Protein 5EC6 (pdb70)

Sequence (302 aa):
PIPVLRAVDTTSPNIVADTSTDREQRTFATQGGSVKPFTITKPSPYIPGLMLTNQEILYQAPDGKYYDDFGTYNTLIMPSSSTSARVLPNSHPMQPLDSGGKMIACCTNQTSTGMNALRLKSMQFGAWMSPSKTVSLFAGGTPAPTDTLQGVDTAGRPTGKKATYEVIIGLRVKNDRAVTSSYETRGQVVTTGSFLTVNFNTGKLGGTIVGNSEFGDSIEEMRDVNVNGNQFSGTASSGGHTGQQVSSGGLFAKEERFYSGTLEHPSGGEIGGTVNFGSNSPLNASFGGTRRREYNAADTSSTDTSHLVSP

Foldseek 3Di:
DFDAFEFDDCVPPQKAFDPDPQFDKDKFKPQDKAKGKIWGWDDDPPDPPDIDIDIAIWIQGRVRTTGHDDDRQEFDQFDLPALKAWGDFKGAFHHYPQLKTWHKYPQDDPSSPFAFRVDDFKIWIWIAGNVGFIMTMIMGAAEALCFADCCVPPVHFAFKFKWWKKKWFDDPNIIGIATWMASVHTPDTWMKMAGRVQQWIWTWRHHDPRLAFIKGDDTKGHDRFWIWDWIDGPHFIWIKTWGFTAYFDADPVRHGDGTGRQKIKTWTGRDRRDRNIIIMMGGTPDIDRPHPDPDRDHDDDD

Secondary structure (DSSP, 8-state):
-PPPBPPB-TTSTTEEE---GGG--EEEESSS-EEEEEEEEEE-SSSTT-EEEEEEEEEEPTTS-EE---SSSBPPPPP-SSS-EE--SEEEPEEBTTS-EEEE-----TT---GGG--SSEEEEEEE-TTS-EEEEEEE-BPPGGGSTTHHHHSS--SEEEEEEEEEEEETTEEEE---EE---EEE-EEEEEETTTTEEEEEE--BTTTBS-EEEEEEEEETTEEEEEEEETTEEEEEEEEEE---EE-TTS-EEE-S--EEEEEEESSTT-TT-EEEEEEEEEEETT----S-PPP---

Organism: NCBI:txid888741

Solvent-accessible surface area: 13770 Å² total; per-residue (Å²): 178,72,58,82,32,182,30,25,90,32,122,33,123,64,27,81,64,25,126,50,115,88,44,102,39,56,35,18,34,19,114,36,20,30,8,77,17,6,44,6,34,105,94,18,101,182,97,128,80,81,94,70,78,89,106,42,47,0,0,36,3,55,64,36,104,32,0,50,54,35,118,123,1,34,6,73,68,5,74,69,102,88,79,17,32,76,2,43,44,22,0,44,9,6,38,5,71,43,41,1,38,0,0,1,2,6,27,145,35,118,70,5,25,6,69,0,2,81,7,163,32,15,21,3,0,0,15,7,11,73,85,105,59,31,2,5,0,0,1,3,20,32,0,40,73,106,15,2,3,2,31,102,113,50,63,146,38,17,0,3,0,1,1,2,1,0,0,3,5,14,78,136,62,96,0,2,0,1,18,5,44,15,145,87,113,38,76,47,11,1,44,0,0,0,0,23,66,60,16,70,6,9,17,47,0,43,16,33,101,61,5,32,82,45,0,73,13,150,71,0,60,17,111,38,16,83,6,60,19,42,0,22,3,52,81,100,85,0,103,3,44,0,0,0,0,12,88,42,93,119,105,230,95,36,81,40,72,61,10,1,1,17,12,0,0,0,7,0,44,34,31,95,94,26,101,46,7,0,0,0,0,0,19,38,86,38,71,64,31,81,30,122,33,110,76,40,67,70,26,129,66,166

Nearest PDB structures (foldseek):
  5ec6-assembly1_A  TM=1.003E+00  e=9.178E-60  Kingella denitrificans ATCC 33394
  5ee4-assembly2_B  TM=9.777E-01  e=9.193E-54  Kingella denitrificans ATCC 33394
  5ee4-assembly1_A  TM=9.766E-01  e=1.862E-53  Kingella denitrificans ATCC 33394
  5ee2-assembly1_A  TM=9.482E-01  e=5.341E-12  Neisseria gonorrhoeae FA 1090
  7jrd-assembly1_A-2  TM=4.655E-01  e=1.158E-07  Neisseria meningitidis MC58

Structure (mmCIF, N/CA/C/O backbone):
data_5EC6
#
_entry.id   5EC6
#
_cell.length_a   102.470
_cell.length_b   102.470
_cell.length_c   77.210
_cell.angle_alpha   90.000
_cell.angle_beta   90.000
_cell.angle_gamma   90.000
#
_symmetry.space_group_name_H-M   'P 43 21 2'
#
loop_
_entity.id
_entity.type
_entity.pdbx_description
1 polymer HpuA
2 non-polymer GLYCEROL
3 water water
#
loop_
_atom_site.group_PDB
_atom_site.id
_atom_site.type_symbol
_atom_site.label_atom_id
_atom_site.label_alt_id
_atom_site.label_comp_id
_atom_site.label_asym_id
_atom_site.label_entity_id
_atom_site.label_seq_id
_atom_site.pdbx_PDB_ins_code
_atom_site.Cartn_x
_atom_site.Cartn_y
_atom_site.Cartn_z
_atom_site.occupancy
_atom_site.B_iso_or_equiv
_atom_site.auth_seq_id
_atom_site.auth_comp_id
_atom_site.auth_asym_id
_atom_site.auth_atom_id
_atom_site.pdbx_PDB_model_num
ATOM 1 N N . PRO A 1 15 ? 18.484 34.367 4.880 1.00 57.96 15 PRO A N 1
ATOM 2 C CA . PRO A 1 15 ? 19.889 34.106 4.538 1.00 53.42 15 PRO A CA 1
ATOM 3 C C . PRO A 1 15 ? 20.826 34.525 5.663 1.00 46.99 15 PRO A C 1
ATOM 4 O O . PRO A 1 15 ? 20.584 35.517 6.352 1.00 44.54 15 PRO A O 1
ATOM 8 N N . ILE A 1 16 ? 21.911 33.789 5.841 1.00 43.83 16 ILE A N 1
ATOM 9 C CA . ILE A 1 16 ? 22.835 34.119 6.929 1.00 39.57 16 ILE A CA 1
ATOM 10 C C . ILE A 1 16 ? 23.614 35.361 6.521 1.00 35.03 16 ILE A C 1
ATOM 11 O O . ILE A 1 16 ? 24.135 35.417 5.437 1.00 40.03 16 ILE A O 1
ATOM 16 N N . PRO A 1 17 ? 23.684 36.367 7.387 1.00 31.86 17 PRO A N 1
ATOM 17 C CA . PRO A 1 17 ? 24.420 37.567 7.055 1.00 29.56 17 PRO A CA 1
ATOM 18 C C . PRO A 1 17 ? 25.932 37.376 7.013 1.00 31.33 17 PRO A C 1
ATOM 19 O O . PRO A 1 17 ? 26.458 36.453 7.640 1.00 29.27 17 PRO A O 1
ATOM 23 N N . VAL A 1 18 ? 26.613 38.262 6.288 1.00 29.32 18 VAL A N 1
ATOM 24 C CA . VAL A 1 18 ? 28.044 38.203 6.143 1.00 26.49 18 VAL A CA 1
ATOM 25 C C . VAL A 1 18 ? 28.621 38.872 7.367 1.00 27.33 18 VAL A C 1
ATOM 26 O O . VAL A 1 18 ? 28.216 39.977 7.729 1.00 26.84 18 VAL A O 1
ATOM 30 N N . LEU A 1 19 ? 29.588 38.211 8.031 1.00 23.77 19 LEU A N 1
ATOM 31 C CA . LEU A 1 19 ? 30.161 38.784 9.218 1.00 23.60 19 LEU A CA 1
ATOM 32 C C . LEU A 1 19 ? 31.355 39.687 8.888 1.00 22.93 19 LEU A C 1
ATOM 33 O O . LEU A 1 19 ? 32.327 39.258 8.262 1.00 23.17 19 LEU A O 1
ATOM 38 N N . ARG A 1 20 ? 31.278 40.939 9.316 1.00 23.73 20 ARG A N 1
ATOM 39 C CA . ARG A 1 20 ? 32.374 41.862 9.165 1.00 24.79 20 ARG A CA 1
ATOM 40 C C . ARG A 1 20 ? 33.384 41.823 10.305 1.00 23.20 20 ARG A C 1
ATOM 41 O O . ARG A 1 20 ? 33.013 41.755 11.489 1.00 24.89 20 ARG A O 1
ATOM 49 N N . ALA A 1 21 ? 34.636 41.980 9.932 1.00 23.93 21 ALA A N 1
ATOM 50 C CA . ALA A 1 21 ? 35.723 42.008 10.903 1.00 22.39 21 ALA A CA 1
ATOM 51 C C . ALA A 1 21 ? 35.598 43.163 11.862 1.00 27.33 21 ALA A C 1
ATOM 52 O O . ALA A 1 21 ? 35.124 44.265 11.502 1.00 25.22 21 ALA A O 1
ATOM 54 N N . VAL A 1 22 ? 36.066 42.934 13.081 1.00 22.72 22 VAL A N 1
ATOM 55 C CA . VAL A 1 22 ? 36.153 44.012 14.068 1.00 23.86 22 VAL A CA 1
ATOM 56 C C . VAL A 1 22 ? 37.373 44.882 13.850 1.00 23.04 22 VAL A C 1
ATOM 57 O O . VAL A 1 22 ? 38.495 44.399 13.739 1.00 26.37 22 VAL A O 1
ATOM 61 N N . ASP A 1 23 ? 37.198 46.214 13.788 1.00 25.64 23 ASP A N 1
ATOM 62 C CA . ASP A 1 23 ? 38.373 47.050 13.601 1.00 26.04 23 ASP A CA 1
ATOM 63 C C . ASP A 1 23 ? 38.972 47.384 14.938 1.00 26.78 23 ASP A C 1
ATOM 64 O O . ASP A 1 23 ? 38.620 48.367 15.602 1.00 27.72 23 ASP A O 1
ATOM 69 N N . THR A 1 24 ? 39.943 46.572 15.338 1.00 25.16 24 THR A N 1
ATOM 70 C CA . THR A 1 24 ? 40.578 46.732 16.620 1.00 25.83 24 THR A CA 1
ATOM 71 C C . THR A 1 24 ? 41.467 47.983 16.702 1.00 26.12 24 THR A C 1
ATOM 72 O O . THR A 1 24 ? 41.895 48.340 17.776 1.00 26.07 24 THR A O 1
ATOM 76 N N . THR A 1 25 ? 41.720 48.664 15.584 1.00 27.18 25 THR A N 1
ATOM 77 C CA . THR A 1 25 ? 42.514 49.918 15.668 1.00 30.18 25 THR A CA 1
ATOM 78 C C . THR A 1 25 ? 41.718 51.075 16.289 1.00 31.14 25 THR A C 1
ATOM 79 O O . THR A 1 25 ? 42.303 52.108 16.659 1.00 33.34 25 THR A O 1
ATOM 83 N N . SER A 1 26 ? 40.396 50.891 16.445 1.00 29.13 26 SER A N 1
ATOM 84 C CA . SER A 1 26 ? 39.566 51.887 17.146 1.00 28.83 26 SER A CA 1
ATOM 85 C C . SER A 1 26 ? 40.103 52.118 18.544 1.00 27.72 26 SER A C 1
ATOM 86 O O . SER A 1 26 ? 40.431 51.175 19.264 1.00 25.74 26 SER A O 1
ATOM 89 N N . PRO A 1 27 ? 40.167 53.393 18.990 1.00 25.98 27 PRO A N 1
ATOM 90 C CA . PRO A 1 27 ? 40.550 53.667 20.361 1.00 26.67 27 PRO A CA 1
ATOM 91 C C . PRO A 1 27 ? 39.576 53.092 21.403 1.00 23.92 27 PRO A C 1
ATOM 92 O O . PRO A 1 27 ? 39.911 52.999 22.560 1.00 28.16 27 PRO A O 1
ATOM 96 N N . ASN A 1 28 ? 38.401 52.669 20.947 1.00 24.88 28 ASN A N 1
ATOM 97 C CA . ASN A 1 28 ? 37.431 52.071 21.845 1.00 24.96 28 ASN A CA 1
ATOM 98 C C . ASN A 1 28 ? 37.646 50.570 22.023 1.00 23.04 28 ASN A C 1
ATOM 99 O O . ASN A 1 28 ? 36.970 49.956 22.832 1.00 22.53 28 ASN A O 1
ATOM 104 N N . ILE A 1 29 ? 38.582 49.994 21.268 1.00 23.21 29 ILE A N 1
ATOM 105 C CA . ILE A 1 29 ? 38.851 48.551 21.364 1.00 23.43 29 ILE A CA 1
ATOM 106 C C . ILE A 1 29 ? 40.321 48.416 21.693 1.00 24.54 29 ILE A C 1
ATOM 107 O O . ILE A 1 29 ? 41.147 48.762 20.854 1.00 29.08 29 ILE A O 1
ATOM 112 N N . VAL A 1 30 ? 40.631 47.992 22.912 1.00 22.08 30 VAL A N 1
ATOM 113 C CA . VAL A 1 30 ? 41.971 47.987 23.448 1.00 23.85 30 VAL A CA 1
ATOM 114 C C . VAL A 1 30 ? 42.406 46.580 23.882 1.00 25.30 30 VAL A C 1
ATOM 115 O O . VAL A 1 30 ? 41.759 45.915 24.684 1.00 21.35 30 VAL A O 1
ATOM 119 N N . ALA A 1 31 ? 43.555 46.145 23.365 1.00 25.71 31 ALA A N 1
ATOM 120 C CA . ALA A 1 31 ? 44.044 44.833 23.690 1.00 25.99 31 ALA A CA 1
ATOM 121 C C . ALA A 1 31 ? 44.357 44.771 25.164 1.00 25.44 31 ALA A C 1
ATOM 122 O O . ALA A 1 31 ? 44.907 45.720 25.767 1.00 26.42 31 ALA A O 1
ATOM 124 N N . ASP A 1 32 ? 43.964 43.661 25.782 1.00 23.90 32 ASP A N 1
ATOM 125 C CA . ASP A 1 32 ? 44.120 43.469 27.206 1.00 26.72 32 ASP A CA 1
ATOM 126 C C . ASP A 1 32 ? 45.399 42.655 27.440 1.00 29.98 32 ASP A C 1
ATOM 127 O O . ASP A 1 32 ? 45.470 41.471 27.070 1.00 27.55 32 ASP A O 1
ATOM 132 N N . THR A 1 33 ? 46.393 43.285 28.057 1.00 30.35 33 THR A N 1
ATOM 133 C CA . THR A 1 33 ? 47.690 42.633 28.287 1.00 36.58 33 THR A CA 1
ATOM 134 C C . THR A 1 33 ? 47.855 42.100 29.718 1.00 36.06 33 THR A C 1
ATOM 135 O O . THR A 1 33 ? 48.930 41.624 30.086 1.00 38.37 33 THR A O 1
ATOM 139 N N . SER A 1 34 ? 46.806 42.174 30.517 1.00 32.74 34 SER A N 1
ATOM 140 C CA . SER A 1 34 ? 46.878 41.726 31.903 1.00 33.32 34 SER A CA 1
ATOM 141 C C . SER A 1 34 ? 47.132 40.208 31.994 1.00 35.25 34 SER A C 1
ATOM 142 O O . SER A 1 34 ? 46.635 39.404 31.162 1.00 31.92 34 SER A O 1
ATOM 145 N N . THR A 1 35 ? 47.889 39.794 33.012 1.00 34.81 35 THR A N 1
ATOM 146 C CA . THR A 1 35 ? 48.210 38.370 33.172 1.00 33.03 35 THR A CA 1
ATOM 147 C C . THR A 1 35 ? 46.942 37.568 33.428 1.00 33.28 35 THR A C 1
ATOM 148 O O . THR A 1 35 ? 46.796 36.423 32.979 1.00 31.19 35 THR A O 1
ATOM 152 N N . ASP A 1 36 ? 46.007 38.183 34.146 1.00 31.76 36 ASP A N 1
ATOM 153 C CA . ASP A 1 36 ? 44.769 37.562 34.516 1.00 33.48 36 ASP A CA 1
ATOM 154 C C . ASP A 1 36 ? 43.934 37.103 33.300 1.00 28.58 36 ASP A C 1
ATOM 155 O O . ASP A 1 36 ? 43.076 36.211 33.431 1.00 30.93 36 ASP A O 1
ATOM 160 N N . ARG A 1 37 ? 44.114 37.766 32.164 1.00 26.71 37 ARG A N 1
ATOM 161 C CA . ARG A 1 37 ? 43.244 37.516 31.007 1.00 23.52 37 ARG A CA 1
ATOM 162 C C . ARG A 1 37 ? 43.973 36.785 29.903 1.00 24.10 37 ARG A C 1
ATOM 163 O O . ARG A 1 37 ? 43.383 36.577 28.853 1.00 22.53 37 ARG A O 1
ATOM 171 N N . GLU A 1 38 ? 45.229 36.373 30.129 1.00 23.92 38 GLU A N 1
ATOM 172 C CA . GLU A 1 38 ? 45.997 35.673 29.111 1.00 25.56 38 GLU A CA 1
ATOM 173 C C . GLU A 1 38 ? 45.297 34.398 28.638 1.00 21.55 38 GLU A C 1
ATOM 174 O O . GLU A 1 38 ? 44.736 33.640 29.430 1.00 22.96 38 GLU A O 1
ATOM 180 N N . GLN A 1 39 ? 45.285 34.229 27.328 1.00 21.10 39 GLN A N 1
ATOM 181 C CA . GLN A 1 39 ? 44.574 33.102 26.707 1.00 19.54 39 GLN A CA 1
ATOM 182 C C . GLN A 1 39 ? 45.636 32.167 26.098 1.00 20.01 39 GLN A C 1
ATOM 183 O O . GLN A 1 39 ? 46.725 32.594 25.763 1.00 22.17 39 GLN A O 1
ATOM 189 N N . ARG A 1 40 ? 45.233 30.931 25.874 1.00 16.76 40 ARG A N 1
ATOM 190 C CA . ARG A 1 40 ? 46.045 29.971 25.122 1.00 18.60 40 ARG A CA 1
ATOM 191 C C . ARG A 1 40 ? 45.156 29.332 24.054 1.00 17.74 40 ARG A C 1
ATOM 192 O O . ARG A 1 40 ? 44.006 28.951 24.350 1.00 17.14 40 ARG A O 1
ATOM 200 N N . THR A 1 41 ? 45.684 29.173 22.831 1.00 16.17 41 THR A N 1
ATOM 201 C CA . THR A 1 41 ? 44.946 28.501 21.758 1.00 15.97 41 THR A CA 1
ATOM 202 C C . THR A 1 41 ? 45.742 27.343 21.146 1.00 16.38 41 THR A C 1
ATOM 203 O O . THR A 1 41 ? 46.942 27.494 20.854 1.00 17.50 41 THR A O 1
ATOM 207 N N . PHE A 1 42 ? 45.032 26.226 20.942 1.00 16.10 42 PHE A N 1
ATOM 208 C CA . PHE A 1 42 ? 45.490 25.177 20.051 1.00 16.10 42 PHE A CA 1
ATOM 209 C C . PHE A 1 42 ? 44.808 25.325 18.718 1.00 15.55 42 PHE A C 1
ATOM 210 O O . PHE A 1 42 ? 43.562 25.335 18.654 1.00 16.90 42 PHE A O 1
ATOM 218 N N . ALA A 1 43 ? 45.586 25.486 17.658 1.00 15.80 43 ALA A N 1
ATOM 219 C CA . ALA A 1 43 ? 45.030 25.646 16.323 1.00 16.48 43 ALA A CA 1
ATOM 220 C C . ALA A 1 43 ? 45.794 24.812 15.302 1.00 17.70 43 ALA A C 1
ATOM 221 O O . ALA A 1 43 ? 47.005 24.627 15.425 1.00 19.81 43 ALA A O 1
ATOM 223 N N . THR A 1 44 ? 45.059 24.293 14.321 1.00 18.14 44 THR A N 1
ATOM 224 C CA . THR A 1 44 ? 45.714 23.412 13.324 1.00 18.00 44 THR A CA 1
ATOM 225 C C . THR A 1 44 ? 46.538 24.222 12.326 1.00 19.24 44 THR A C 1
ATOM 226 O O . THR A 1 44 ? 47.621 23.771 11.898 1.00 21.47 44 THR A O 1
ATOM 230 N N . GLN A 1 45 ? 46.094 25.417 11.962 1.00 18.84 45 GLN A N 1
ATOM 231 C CA . GLN A 1 45 ? 46.838 26.236 11.004 1.00 21.30 45 GLN A CA 1
ATOM 232 C C . GLN A 1 45 ? 46.622 27.729 11.259 1.00 20.28 45 GLN A C 1
ATOM 233 O O . GLN A 1 45 ? 46.145 28.476 10.420 1.00 20.37 45 GLN A O 1
ATOM 239 N N . GLY A 1 46 ? 46.942 28.116 12.479 1.00 18.79 46 GLY A N 1
ATOM 240 C CA . GLY A 1 46 ? 46.962 29.541 12.844 1.00 20.11 46 GLY A CA 1
ATOM 241 C C . GLY A 1 46 ? 45.656 29.985 13.432 1.00 19.74 46 GLY A C 1
ATOM 242 O O . GLY A 1 46 ? 44.670 29.240 13.418 1.00 18.06 46 GLY A O 1
ATOM 243 N N . GLY A 1 47 ? 45.674 31.222 13.921 1.00 18.94 47 GLY A N 1
ATOM 244 C CA . GLY A 1 47 ? 44.443 31.810 14.536 1.00 18.79 47 GLY A CA 1
ATOM 245 C C . GLY A 1 47 ? 44.527 31.637 16.036 1.00 18.53 47 GLY A C 1
ATOM 246 O O . GLY A 1 47 ? 45.157 30.702 16.575 1.00 19.10 47 GLY A O 1
ATOM 247 N N . SER A 1 48 ? 43.940 32.577 16.772 1.00 17.39 48 SER A N 1
ATOM 248 C CA . SER A 1 48 ? 43.929 32.494 18.219 1.00 17.58 48 SER A CA 1
ATOM 249 C C . SER A 1 48 ? 42.825 33.360 18.829 1.00 19.21 48 SER A C 1
ATOM 250 O O . SER A 1 48 ? 42.301 34.286 18.166 1.00 19.84 48 SER A O 1
ATOM 253 N N . VAL A 1 49 ? 42.460 33.047 20.063 1.00 17.59 49 VAL A N 1
ATOM 254 C CA . VAL A 1 49 ? 41.509 33.898 20.840 1.00 18.26 49 VAL A CA 1
ATOM 255 C C . VAL A 1 49 ? 42.314 34.923 21.635 1.00 18.34 49 VAL A C 1
ATOM 256 O O . VAL A 1 49 ? 43.376 34.611 22.224 1.00 18.58 49 VAL A O 1
ATOM 260 N N . LYS A 1 50 ? 41.843 36.193 21.636 1.00 16.66 50 LYS A N 1
ATOM 261 C CA . LYS A 1 50 ? 42.603 37.258 22.212 1.00 19.33 50 LYS A CA 1
ATOM 262 C C . LYS A 1 50 ? 41.653 38.160 23.032 1.00 18.54 50 LYS A C 1
ATOM 263 O O . LYS A 1 50 ? 40.506 38.369 22.629 1.00 18.84 50 LYS A O 1
ATOM 269 N N . PRO A 1 51 ? 42.110 38.603 24.203 1.00 19.08 51 PRO A N 1
ATOM 270 C CA . PRO A 1 51 ? 41.231 39.427 25.096 1.00 18.36 51 PRO A CA 1
ATOM 271 C C . PRO A 1 51 ? 41.343 40.928 24.793 1.00 19.54 51 PRO A C 1
ATOM 272 O O . PRO A 1 51 ? 42.435 41.447 24.494 1.00 18.76 51 PRO A O 1
ATOM 276 N N . PHE A 1 52 ? 40.216 41.619 24.944 1.00 19.09 52 PHE A N 1
ATOM 277 C CA . PHE A 1 52 ? 40.119 43.057 24.683 1.00 20.03 52 PHE A CA 1
ATOM 278 C C . PHE A 1 52 ? 39.239 43.706 25.751 1.00 21.71 52 PHE A C 1
ATOM 279 O O . PHE A 1 52 ? 38.413 43.067 26.392 1.00 20.75 52 PHE A O 1
ATOM 287 N N . THR A 1 53 ? 39.445 45.008 25.907 1.00 20.38 53 THR A N 1
ATOM 288 C CA . THR A 1 53 ? 38.510 45.853 26.658 1.00 20.46 53 THR A CA 1
ATOM 289 C C . THR A 1 53 ? 37.846 46.759 25.652 1.00 19.93 53 THR A C 1
ATOM 290 O O . THR A 1 53 ? 38.520 47.461 24.912 1.00 20.91 53 THR A O 1
ATOM 294 N N . ILE A 1 54 ? 36.517 46.673 25.573 1.00 18.51 54 ILE A N 1
ATOM 295 C CA . ILE A 1 54 ? 35.772 47.274 24.506 1.00 18.11 54 ILE A CA 1
ATOM 296 C C . ILE A 1 54 ? 34.742 48.250 25.098 1.00 20.59 54 ILE A C 1
ATOM 297 O O . ILE A 1 54 ? 33.931 47.866 25.960 1.00 20.85 54 ILE A O 1
ATOM 302 N N . THR A 1 55 ? 34.773 49.462 24.566 1.00 19.13 55 THR A N 1
ATOM 303 C CA . THR A 1 55 ? 33.840 50.530 24.986 1.00 20.37 55 THR A CA 1
ATOM 304 C C . THR A 1 55 ? 32.868 50.797 23.864 1.00 20.78 55 THR A C 1
ATOM 305 O O . THR A 1 55 ? 33.253 50.928 22.678 1.00 21.85 55 THR A O 1
ATOM 309 N N . LYS A 1 56 ? 31.573 50.850 24.216 1.00 20.67 56 LYS A N 1
ATOM 310 C CA . LYS A 1 56 ? 30.497 51.012 23.246 1.00 22.73 56 LYS A CA 1
ATOM 311 C C . LYS A 1 56 ? 29.473 51.994 23.817 1.00 22.22 56 LYS A C 1
ATOM 312 O O . LYS A 1 56 ? 29.300 52.042 25.004 1.00 19.73 56 LYS A O 1
ATOM 318 N N . PRO A 1 57 ? 28.781 52.733 22.947 1.00 21.67 57 PRO A N 1
ATOM 319 C CA . PRO A 1 57 ? 27.749 53.644 23.489 1.00 21.58 57 PRO A CA 1
ATOM 320 C C . PRO A 1 57 ? 26.547 52.857 24.010 1.00 19.74 57 PRO A C 1
ATOM 321 O O . PRO A 1 57 ? 26.172 51.836 23.438 1.00 21.07 57 PRO A O 1
ATOM 325 N N . SER A 1 58 ? 25.934 53.353 25.097 1.00 19.37 58 SER A N 1
ATOM 326 C CA . SER A 1 58 ? 24.727 52.747 25.595 1.00 18.27 58 SER A CA 1
ATOM 327 C C . SER A 1 58 ? 23.606 52.883 24.518 1.00 17.00 58 SER A C 1
ATOM 328 O O . SER A 1 58 ? 23.456 53.979 23.958 1.00 18.09 58 SER A O 1
ATOM 331 N N . PRO A 1 59 ? 22.794 51.836 24.299 1.00 18.30 59 PRO A N 1
ATOM 332 C CA . PRO A 1 59 ? 21.583 51.976 23.484 1.00 18.60 59 PRO A CA 1
ATOM 333 C C . PRO A 1 59 ? 20.490 52.784 24.121 1.00 17.67 59 PRO A C 1
ATOM 334 O O . PRO A 1 59 ? 19.503 53.055 23.421 1.00 18.53 59 PRO A O 1
ATOM 338 N N . TYR A 1 60 ? 20.602 53.018 25.436 1.00 17.67 60 TYR A N 1
ATOM 339 C CA . TYR A 1 60 ? 19.459 53.481 26.261 1.00 17.34 60 TYR A CA 1
ATOM 340 C C . TYR A 1 60 ? 19.642 54.804 26.931 1.00 18.77 60 TYR A C 1
ATOM 341 O O . TYR A 1 60 ? 18.668 55.559 27.113 1.00 18.14 60 TYR A O 1
ATOM 350 N N . ILE A 1 61 ? 20.868 55.155 27.304 1.00 17.39 61 ILE A N 1
ATOM 351 C CA . ILE A 1 61 ? 21.160 56.356 28.097 1.00 17.21 61 ILE A CA 1
ATOM 352 C C . ILE A 1 61 ? 22.075 57.286 27.290 1.00 18.06 61 ILE A C 1
ATOM 353 O O . ILE A 1 61 ? 23.211 56.919 26.929 1.00 17.52 61 ILE A O 1
ATOM 358 N N . PRO A 1 62 ? 21.626 58.509 26.988 1.00 17.41 62 PRO A N 1
ATOM 359 C CA . PRO A 1 62 ? 22.438 59.400 26.205 1.00 17.28 62 PRO A CA 1
ATOM 360 C C . PRO A 1 62 ? 23.808 59.652 26.798 1.00 18.21 62 PRO A C 1
ATOM 361 O O . PRO A 1 62 ? 23.948 59.872 27.975 1.00 18.18 62 PRO A O 1
ATOM 365 N N . GLY A 1 63 ? 24.822 59.634 25.938 1.00 18.79 63 GLY A N 1
ATOM 366 C CA . GLY A 1 63 ? 26.157 59.983 26.348 1.00 20.59 63 GLY A CA 1
ATOM 367 C C . GLY A 1 63 ? 26.909 58.915 27.156 1.00 21.08 63 GLY A C 1
ATOM 368 O O . GLY A 1 63 ? 28.102 59.084 27.426 1.00 22.21 63 GLY A O 1
ATOM 369 N N . LEU A 1 64 ? 26.228 57.853 27.565 1.00 19.52 64 LEU A N 1
ATOM 370 C CA . LEU A 1 64 ? 26.818 56.878 28.478 1.00 19.64 64 LEU A CA 1
ATOM 371 C C . LEU A 1 64 ? 27.624 55.885 27.642 1.00 18.67 64 LEU A C 1
ATOM 372 O O . LEU A 1 64 ? 27.130 55.328 26.649 1.00 18.31 64 LEU A O 1
ATOM 377 N N . MET A 1 65 ? 28.860 55.698 28.055 1.00 19.16 65 MET A N 1
ATOM 378 C CA . MET A 1 65 ? 29.750 54.686 27.429 1.00 20.56 65 MET A CA 1
ATOM 379 C C . MET A 1 65 ? 29.884 53.481 28.365 1.00 18.77 65 MET A C 1
ATOM 380 O O . MET A 1 65 ? 30.133 53.625 29.582 1.00 21.85 65 MET A O 1
ATOM 385 N N . LEU A 1 66 ? 29.705 52.297 27.781 1.00 18.59 66 LEU A N 1
ATOM 386 C CA . LEU A 1 66 ? 29.734 51.044 28.487 1.00 19.30 66 LEU A CA 1
ATOM 387 C C . LEU A 1 66 ? 31.045 50.305 28.123 1.00 20.50 66 LEU A C 1
ATOM 388 O O . LEU A 1 66 ? 31.294 50.064 26.952 1.00 21.28 66 LEU A O 1
ATOM 393 N N . THR A 1 67 ? 31.805 49.927 29.124 1.00 20.15 67 THR A N 1
ATOM 394 C CA . THR A 1 67 ? 33.083 49.255 28.925 1.00 21.50 67 THR A CA 1
ATOM 395 C C . THR A 1 67 ? 32.993 47.834 29.478 1.00 22.74 67 THR A C 1
ATOM 396 O O . THR A 1 67 ? 32.548 47.618 30.610 1.00 23.91 67 THR A O 1
ATOM 400 N N . ASN A 1 68 ? 33.396 46.853 28.673 1.00 20.38 68 ASN A N 1
ATOM 401 C CA . ASN A 1 68 ? 33.355 45.458 29.111 1.00 22.97 68 ASN A CA 1
ATOM 402 C C . ASN A 1 68 ? 34.554 44.715 28.525 1.00 20.57 68 ASN A C 1
ATOM 403 O O . ASN A 1 68 ? 35.017 45.072 27.483 1.00 21.89 68 ASN A O 1
ATOM 408 N N . GLN A 1 69 ? 34.944 43.657 29.214 1.00 21.62 69 GLN A N 1
ATOM 409 C CA . GLN A 1 69 ? 35.921 42.673 28.703 1.00 21.25 69 GLN A CA 1
ATOM 410 C C . GLN A 1 69 ? 35.278 41.760 27.702 1.00 21.13 69 GLN A C 1
ATOM 411 O O . GLN A 1 69 ? 34.139 41.278 27.904 1.00 22.35 69 GLN A O 1
ATOM 417 N N . GLU A 1 70 ? 35.991 41.499 26.583 1.00 18.90 70 GLU A N 1
ATOM 418 C CA . GLU A 1 70 ? 35.488 40.617 25.558 1.00 19.22 70 GLU A CA 1
ATOM 419 C C . GLU A 1 70 ? 36.657 39.753 25.072 1.00 16.88 70 GLU A C 1
ATOM 420 O O . GLU A 1 70 ? 37.816 40.094 25.291 1.00 18.31 70 GLU A O 1
ATOM 426 N N . ILE A 1 71 ? 36.317 38.648 24.423 1.00 16.81 71 ILE A N 1
ATOM 427 C CA . ILE A 1 71 ? 37.282 37.859 23.649 1.00 16.77 71 ILE A CA 1
ATOM 428 C C . ILE A 1 71 ? 36.884 37.898 22.197 1.00 16.16 71 ILE A C 1
ATOM 429 O O . ILE A 1 71 ? 35.719 37.673 21.883 1.00 17.17 71 ILE A O 1
ATOM 434 N N . LEU A 1 72 ? 37.846 38.204 21.321 1.00 16.57 72 LEU A N 1
ATOM 435 C CA . LEU A 1 72 ? 37.666 38.138 19.884 1.00 17.15 72 LEU A CA 1
ATOM 436 C C . LEU A 1 72 ? 38.515 36.988 19.338 1.00 17.68 72 LEU A C 1
ATOM 437 O O . LEU A 1 72 ? 39.528 36.643 19.943 1.00 18.72 72 LEU A O 1
ATOM 442 N N . TYR A 1 73 ? 38.075 36.443 18.215 1.00 17.78 73 TYR A N 1
ATOM 443 C CA . TYR A 1 73 ? 38.818 35.426 17.480 1.00 18.49 73 TYR A CA 1
ATOM 444 C C . TYR A 1 73 ? 39.653 36.156 16.429 1.00 20.21 73 TYR A C 1
ATOM 445 O O . TYR A 1 73 ? 39.102 36.839 15.581 1.00 19.17 73 TYR A O 1
ATOM 454 N N . GLN A 1 74 ? 40.972 36.006 16.472 1.00 17.53 74 GLN A N 1
ATOM 455 C CA . GLN A 1 74 ? 41.848 36.489 15.369 1.00 19.11 74 GLN A CA 1
ATOM 456 C C . GLN A 1 74 ? 42.130 35.319 14.391 1.00 20.54 74 GLN A C 1
ATOM 457 O O . GLN A 1 74 ? 42.744 34.300 14.759 1.00 20.14 74 GLN A O 1
ATOM 463 N N . ALA A 1 75 ? 41.679 35.492 13.162 1.00 19.82 75 ALA A N 1
ATOM 464 C CA . ALA A 1 75 ? 41.831 34.463 12.149 1.00 19.31 75 ALA A CA 1
ATOM 465 C C . ALA A 1 75 ? 43.281 34.422 11.685 1.00 19.74 75 ALA A C 1
ATOM 466 O O . ALA A 1 75 ? 44.041 35.334 11.942 1.00 20.23 75 ALA A O 1
ATOM 468 N N . PRO A 1 76 ? 43.665 33.340 10.977 1.00 20.11 76 PRO A N 1
ATOM 469 C CA . PRO A 1 76 ? 45.019 33.233 10.421 1.00 21.48 76 PRO A CA 1
ATOM 470 C C . PRO A 1 76 ? 45.424 34.369 9.494 1.00 21.90 76 PRO A C 1
ATOM 471 O O . PRO A 1 76 ? 46.629 34.616 9.358 1.00 24.49 76 PRO A O 1
ATOM 475 N N . ASP A 1 77 ? 44.451 35.055 8.897 1.00 20.92 77 ASP A N 1
ATOM 476 C CA . ASP A 1 77 ? 44.727 36.219 8.053 1.00 22.73 77 ASP A CA 1
ATOM 477 C C . ASP A 1 77 ? 44.879 37.509 8.810 1.00 23.70 77 ASP A C 1
ATOM 478 O O . ASP A 1 77 ? 45.021 38.565 8.206 1.00 24.72 77 ASP A O 1
ATOM 483 N N . GLY A 1 78 ? 44.781 37.462 10.137 1.00 21.42 78 GLY A N 1
ATOM 484 C CA . GLY A 1 78 ? 45.003 38.630 10.956 1.00 22.81 78 GLY A CA 1
ATOM 485 C C . GLY A 1 78 ? 43.702 39.387 11.301 1.00 21.99 78 GLY A C 1
ATOM 486 O O . GLY A 1 78 ? 43.740 40.316 12.150 1.00 22.84 78 GLY A O 1
ATOM 487 N N . LYS A 1 79 ? 42.583 39.027 10.677 1.00 21.07 79 LYS A N 1
ATOM 488 C CA . LYS A 1 79 ? 41.298 39.764 10.888 1.00 22.25 79 LYS A CA 1
ATOM 489 C C . LYS A 1 79 ? 40.678 39.228 12.186 1.00 21.31 79 LYS A C 1
ATOM 490 O O . LYS A 1 79 ? 40.780 38.046 12.472 1.00 20.99 79 LYS A O 1
ATOM 496 N N . TYR A 1 80 ? 40.016 40.102 12.926 1.00 20.49 80 TYR A N 1
ATOM 497 C CA . TYR A 1 80 ? 39.336 39.750 14.172 1.00 20.88 80 TYR A CA 1
ATOM 498 C C . TYR A 1 80 ? 37.829 39.658 14.009 1.00 20.54 80 TYR A C 1
ATOM 499 O O . TYR A 1 80 ? 37.204 40.465 13.302 1.00 22.77 80 TYR A O 1
ATOM 508 N N . TYR A 1 81 ? 37.239 38.674 14.668 1.00 19.65 81 TYR A N 1
ATOM 509 C CA . TYR A 1 81 ? 35.805 38.403 14.600 1.00 19.31 81 TYR A CA 1
ATOM 510 C C . TYR A 1 81 ? 35.183 38.185 15.964 1.00 21.07 81 TYR A C 1
ATOM 511 O O . TYR A 1 81 ? 35.804 37.602 16.855 1.00 19.55 81 TYR A O 1
ATOM 520 N N . ASP A 1 82 ? 33.963 38.680 16.152 1.00 20.96 82 ASP A N 1
ATOM 521 C CA A ASP A 1 82 ? 33.149 38.438 17.348 0.39 21.94 82 ASP A CA 1
ATOM 522 C CA B ASP A 1 82 ? 33.308 38.366 17.415 0.61 22.52 82 ASP A CA 1
ATOM 523 C C . ASP A 1 82 ? 32.586 37.039 17.362 1.00 22.77 82 ASP A C 1
ATOM 524 O O . ASP A 1 82 ? 32.322 36.464 16.304 1.00 23.41 82 ASP A O 1
ATOM 533 N N . PHE A 1 83 ? 32.316 36.512 18.548 1.00 21.26 83 PHE A N 1
ATOM 534 C CA . PHE A 1 83 ? 31.451 35.377 18.709 1.00 20.96 83 PHE A CA 1
ATOM 535 C C . PHE A 1 83 ? 30.026 35.916 18.835 1.00 25.61 83 PHE A C 1
ATOM 536 O O . PHE A 1 83 ? 29.729 36.671 19.759 1.00 27.69 83 PHE A O 1
ATOM 544 N N . GLY A 1 84 ? 29.172 35.575 17.905 1.00 26.57 84 GLY A N 1
ATOM 545 C CA . GLY A 1 84 ? 27.814 36.125 17.987 1.00 27.35 84 GLY A CA 1
ATOM 546 C C . GLY A 1 84 ? 26.764 35.121 17.650 1.00 28.22 84 GLY A C 1
ATOM 547 O O . GLY A 1 84 ? 26.953 33.918 17.769 1.00 29.76 84 GLY A O 1
ATOM 548 N N . THR A 1 85 ? 25.635 35.626 17.158 1.00 29.11 85 THR A N 1
ATOM 549 C CA . THR A 1 85 ? 24.465 34.788 17.038 1.00 30.69 85 THR A CA 1
ATOM 550 C C . THR A 1 85 ? 24.461 33.888 15.832 1.00 28.01 85 THR A C 1
ATOM 551 O O . THR A 1 85 ? 23.822 32.856 15.867 1.00 32.37 85 THR A O 1
ATOM 555 N N . TYR A 1 86 ? 25.157 34.248 14.748 1.00 24.97 86 TYR A N 1
ATOM 556 C CA . TYR A 1 86 ? 25.110 33.484 13.501 1.00 27.52 86 TYR A CA 1
ATOM 557 C C . TYR A 1 86 ? 26.334 32.594 13.191 1.00 27.39 86 TYR A C 1
ATOM 558 O O . TYR A 1 86 ? 26.318 31.843 12.208 1.00 30.09 86 TYR A O 1
ATOM 567 N N . ASN A 1 87 ? 27.411 32.718 13.975 1.00 23.50 87 ASN A N 1
ATOM 568 C CA . ASN A 1 87 ? 28.589 31.878 13.752 1.00 21.98 87 ASN A CA 1
ATOM 569 C C . ASN A 1 87 ? 28.724 30.797 14.829 1.00 23.57 87 ASN A C 1
ATOM 570 O O . ASN A 1 87 ? 29.823 30.523 15.299 1.00 25.14 87 ASN A O 1
ATOM 575 N N . THR A 1 88 ? 27.600 30.215 15.199 1.00 23.79 88 THR A N 1
ATOM 576 C CA . THR A 1 88 ? 27.570 29.114 16.158 1.00 24.70 88 THR A CA 1
ATOM 577 C C . THR A 1 88 ? 26.840 27.912 15.639 1.00 26.43 88 THR A C 1
ATOM 578 O O . THR A 1 88 ? 26.166 27.965 14.630 1.00 26.07 88 THR A O 1
ATOM 582 N N . LEU A 1 89 ? 27.005 26.795 16.335 1.00 23.87 89 LEU A N 1
ATOM 583 C CA . LEU A 1 89 ? 26.284 25.578 16.042 1.00 23.53 89 LEU A CA 1
ATOM 584 C C . LEU A 1 89 ? 24.782 25.831 16.171 1.00 24.33 89 LEU A C 1
ATOM 585 O O . LEU A 1 89 ? 24.335 26.654 16.961 1.00 27.65 89 LEU A O 1
ATOM 590 N N . ILE A 1 90 ? 24.021 25.092 15.403 1.00 25.94 90 ILE A N 1
ATOM 591 C CA . ILE A 1 90 ? 22.583 24.973 15.617 1.00 29.74 90 ILE A CA 1
ATOM 592 C C . ILE A 1 90 ? 22.297 24.414 17.008 1.00 31.78 90 ILE A C 1
ATOM 593 O O . ILE A 1 90 ? 22.801 23.353 17.386 1.00 31.02 90 ILE A O 1
ATOM 598 N N . MET A 1 91 ? 21.429 25.101 17.731 1.00 33.68 91 MET A N 1
ATOM 599 C CA . MET A 1 91 ? 20.926 24.604 19.027 1.00 38.97 91 MET A CA 1
ATOM 600 C C . MET A 1 91 ? 19.999 23.387 18.869 1.00 40.62 91 MET A C 1
ATOM 601 O O . MET A 1 91 ? 19.205 23.338 17.929 1.00 41.02 91 MET A O 1
ATOM 606 N N . PRO A 1 92 ? 20.048 22.419 19.801 1.00 42.87 92 PRO A N 1
ATOM 607 C CA . PRO A 1 92 ? 19.002 21.395 19.755 1.00 44.35 92 PRO A CA 1
ATOM 608 C C . PRO A 1 92 ? 17.610 21.983 19.983 1.00 46.26 92 PRO A C 1
ATOM 609 O O . PRO A 1 92 ? 17.480 22.991 20.675 1.00 44.56 92 PRO A O 1
ATOM 613 N N . SER A 1 93 ? 16.595 21.357 19.398 1.00 51.08 93 SER A N 1
ATOM 614 C CA . SER A 1 93 ? 15.190 21.642 19.745 1.00 59.32 93 SER A CA 1
ATOM 615 C C . SER A 1 93 ? 14.910 21.538 21.254 1.00 61.63 93 SER A C 1
ATOM 616 O O . SER A 1 93 ? 15.404 20.622 21.924 1.00 55.24 93 SER A O 1
ATOM 619 N N . SER A 1 94 ? 14.095 22.477 21.746 1.00 66.85 94 SER A N 1
ATOM 620 C CA . SER A 1 94 ? 13.580 22.498 23.124 1.00 71.05 94 SER A CA 1
ATOM 621 C C . SER A 1 94 ? 12.164 21.915 23.297 1.00 73.41 94 SER A C 1
ATOM 622 O O . SER A 1 94 ? 11.529 22.149 24.330 1.00 76.96 94 SER A O 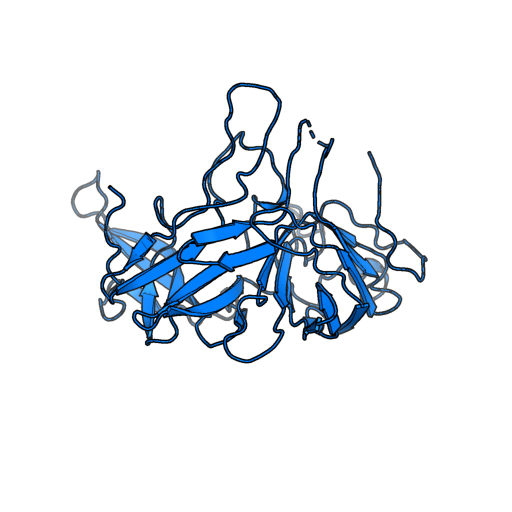1
ATOM 625 N N . SER A 1 95 ? 11.653 21.183 22.312 1.00 71.24 95 SER A N 1
ATOM 626 C CA . SER A 1 95 ? 10.210 20.937 22.242 1.00 70.51 95 SER A CA 1
ATOM 627 C C . SER A 1 95 ? 9.781 19.699 23.057 1.00 71.87 95 SER A C 1
ATOM 628 O O . SER A 1 95 ? 8.660 19.661 23.571 1.00 70.44 95 SER A O 1
ATOM 631 N N . THR A 1 96 ? 10.657 18.696 23.167 1.00 68.04 96 THR A N 1
ATOM 632 C CA . THR A 1 96 ? 10.461 17.572 24.100 1.00 63.65 96 THR A CA 1
ATOM 633 C C . THR A 1 96 ? 11.455 17.653 25.275 1.00 62.31 96 THR A C 1
ATOM 634 O O . THR A 1 96 ? 12.095 18.687 25.479 1.00 59.65 96 THR A O 1
ATOM 638 N N . SER A 1 97 ? 11.550 16.601 26.082 1.00 59.67 97 SER A N 1
ATOM 639 C CA . SER A 1 97 ? 12.691 16.463 26.998 1.00 59.24 97 SER A CA 1
ATOM 640 C C . SER A 1 97 ? 13.992 16.137 26.227 1.00 55.09 97 SER A C 1
ATOM 641 O O . SER A 1 97 ? 15.078 16.576 26.623 1.00 54.31 97 SER A O 1
ATOM 644 N N . ALA A 1 98 ? 13.863 15.370 25.139 1.00 49.71 98 ALA A N 1
ATOM 645 C CA . ALA A 1 98 ? 15.003 14.972 24.308 1.00 46.41 98 ALA A CA 1
ATOM 646 C C . ALA A 1 98 ? 15.810 16.190 23.823 1.00 44.11 98 ALA A C 1
ATOM 647 O O . ALA A 1 98 ? 15.251 17.233 23.461 1.00 37.26 98 ALA A O 1
ATOM 649 N N . ARG A 1 99 ? 17.134 16.067 23.824 1.00 37.41 99 ARG A N 1
ATOM 650 C CA . ARG A 1 99 ? 17.969 17.108 23.227 1.00 35.07 99 ARG A CA 1
ATOM 651 C C . ARG A 1 99 ? 18.945 16.433 22.283 1.00 32.90 99 ARG A C 1
ATOM 652 O O . ARG A 1 99 ? 19.747 15.597 22.700 1.00 31.96 99 ARG A O 1
ATOM 660 N N . VAL A 1 100 ? 18.840 16.728 21.004 1.00 29.92 100 VAL A N 1
ATOM 661 C CA . VAL A 1 100 ? 19.736 16.136 20.028 1.00 29.89 100 VAL A CA 1
ATOM 662 C C . VAL A 1 100 ? 20.512 17.283 19.363 1.00 31.70 100 VAL A C 1
ATOM 663 O O . VAL A 1 100 ? 19.915 18.223 18.835 1.00 28.42 100 VAL A O 1
ATOM 667 N N . LEU A 1 101 ? 21.839 17.176 19.356 1.00 25.17 101 LEU A N 1
ATOM 668 C CA . LEU A 1 101 ? 22.646 18.103 18.582 1.00 24.44 101 LEU A CA 1
ATOM 669 C C . LEU A 1 101 ? 22.653 17.674 17.139 1.00 22.61 101 LEU A C 1
ATOM 670 O O . LEU A 1 101 ? 22.993 16.519 16.793 1.00 25.54 101 LEU A O 1
ATOM 675 N N . PRO A 1 102 ? 22.265 18.583 16.217 1.00 22.74 102 PRO A N 1
ATOM 676 C CA . PRO A 1 102 ? 22.372 18.189 14.805 1.00 24.05 102 PRO A CA 1
ATOM 677 C C . PRO A 1 102 ? 23.831 17.893 14.431 1.00 21.82 102 PRO A C 1
ATOM 678 O O . PRO A 1 102 ? 24.721 18.497 15.034 1.00 23.97 102 PRO A O 1
ATOM 682 N N . ASN A 1 103 ? 24.071 16.986 13.507 1.00 23.32 103 ASN A N 1
ATOM 683 C CA . ASN A 1 103 ? 25.441 16.608 13.158 1.00 21.58 103 ASN A CA 1
ATOM 684 C C . ASN A 1 103 ? 26.102 17.446 12.076 1.00 21.70 103 ASN A C 1
ATOM 685 O O . ASN A 1 103 ? 27.280 17.250 11.785 1.00 21.25 103 ASN A O 1
ATOM 690 N N . SER A 1 104 ? 25.348 18.377 11.468 1.00 21.94 104 SER A N 1
ATOM 691 C CA . SER A 1 104 ? 25.852 19.251 10.408 1.00 22.99 104 SER A CA 1
ATOM 692 C C . SER A 1 104 ? 25.287 20.636 10.627 1.00 21.27 104 SER A C 1
ATOM 693 O O . SER A 1 104 ? 24.114 20.776 11.051 1.00 25.86 104 SER A O 1
ATOM 696 N N . HIS A 1 105 ? 26.103 21.660 10.369 1.00 21.88 105 HIS A N 1
ATOM 697 C CA . HIS A 1 105 ? 25.785 23.054 10.664 1.00 21.57 105 HIS A CA 1
ATOM 698 C C . HIS A 1 105 ? 26.374 23.962 9.601 1.00 22.19 105 HIS A C 1
ATOM 699 O O . HIS A 1 105 ? 27.483 23.750 9.121 1.00 22.24 105 HIS A O 1
ATOM 706 N N . PRO A 1 106 ? 25.616 24.984 9.180 1.00 22.25 106 PRO A N 1
ATOM 707 C CA . PRO A 1 106 ? 26.205 25.965 8.281 1.00 22.82 106 PRO A CA 1
ATOM 708 C C . PRO A 1 106 ? 27.230 26.874 8.994 1.00 21.36 106 PRO A C 1
ATOM 709 O O . PRO A 1 106 ? 27.026 27.227 10.144 1.00 23.18 106 PRO A O 1
ATOM 713 N N . MET A 1 107 ? 28.305 27.238 8.318 1.00 20.41 107 MET A N 1
ATOM 714 C CA . MET A 1 107 ? 29.262 28.196 8.833 1.00 21.68 107 MET A CA 1
ATOM 715 C C . MET A 1 107 ? 28.881 29.585 8.351 1.00 24.85 107 MET A C 1
ATOM 716 O O . MET A 1 107 ? 28.303 29.733 7.256 1.00 26.87 107 MET A O 1
ATOM 721 N N . GLN A 1 108 ? 29.179 30.590 9.135 1.00 21.61 108 GLN A N 1
ATOM 722 C CA . GLN A 1 108 ? 28.834 31.956 8.735 1.00 23.01 108 GLN A CA 1
ATOM 723 C C . GLN A 1 108 ? 29.820 32.477 7.741 1.00 21.92 108 GLN A C 1
ATOM 724 O O . GLN A 1 108 ? 31.033 32.456 7.965 1.00 20.78 108 GLN A O 1
ATOM 730 N N . PRO A 1 109 ? 29.330 33.025 6.581 1.00 21.88 109 PRO A N 1
ATOM 731 C CA . PRO A 1 109 ? 30.291 33.677 5.698 1.00 21.91 109 PRO A CA 1
ATOM 732 C C . PRO A 1 109 ? 30.876 34.960 6.242 1.00 19.95 109 PRO A C 1
ATOM 733 O O . PRO A 1 109 ? 30.215 35.675 6.972 1.00 22.65 109 PRO A O 1
ATOM 737 N N . LEU A 1 110 ? 32.121 35.236 5.881 1.00 22.02 110 LEU A N 1
ATOM 738 C CA . LEU A 1 110 ? 32.879 36.381 6.373 1.00 20.74 110 LEU A CA 1
ATOM 739 C C . LEU A 1 110 ? 33.137 37.404 5.264 1.00 21.32 110 LEU A C 1
ATOM 740 O O . LEU A 1 110 ? 33.206 37.057 4.093 1.00 22.06 110 LEU A O 1
ATOM 745 N N . ASP A 1 111 ? 33.382 38.627 5.679 1.00 23.57 111 ASP A N 1
ATOM 746 C CA . ASP A 1 111 ? 33.803 39.695 4.746 1.00 25.16 111 ASP A CA 1
ATOM 747 C C . ASP A 1 111 ? 34.916 39.305 3.767 1.00 26.62 111 ASP A C 1
ATOM 748 O O . ASP A 1 111 ? 34.865 39.714 2.606 1.00 24.20 111 ASP A O 1
ATOM 753 N N . SER A 1 112 ? 35.883 38.505 4.222 1.00 22.53 112 SER A N 1
ATOM 754 C CA . SER A 1 112 ? 37.045 38.019 3.454 1.00 23.91 112 SER A CA 1
ATOM 755 C C . SER A 1 112 ? 36.738 36.941 2.397 1.00 25.49 112 SER A C 1
ATOM 756 O O . SER A 1 112 ? 37.629 36.583 1.581 1.00 26.07 112 SER A O 1
ATOM 759 N N . GLY A 1 113 ? 35.546 36.362 2.489 1.00 21.92 113 GLY A N 1
ATOM 760 C CA . GLY A 1 113 ? 35.159 35.184 1.754 1.00 23.15 113 GLY A CA 1
ATOM 761 C C . GLY A 1 113 ? 35.446 33.884 2.450 1.00 22.81 113 GLY A C 1
ATOM 762 O O . GLY A 1 113 ? 35.172 32.787 1.932 1.00 23.96 113 GLY A O 1
ATOM 763 N N . GLY A 1 114 ? 36.044 33.995 3.642 1.00 21.99 114 GLY A N 1
ATOM 764 C CA . GLY A 1 114 ? 36.165 32.832 4.491 1.00 21.99 114 GLY A CA 1
ATOM 765 C C . GLY A 1 114 ? 34.848 32.501 5.165 1.00 22.78 114 GLY A C 1
ATOM 766 O O . GLY A 1 114 ? 33.795 33.066 4.870 1.00 22.04 114 GLY A O 1
ATOM 767 N N . LYS A 1 115 ? 34.901 31.537 6.094 1.00 21.38 115 LYS A N 1
ATOM 768 C CA . LYS A 1 115 ? 33.729 31.211 6.905 1.00 20.51 115 LYS A CA 1
ATOM 769 C C . LYS A 1 115 ? 34.212 30.935 8.343 1.00 19.42 115 LYS A C 1
ATOM 770 O O . LYS A 1 115 ? 35.364 30.593 8.548 1.00 19.79 115 LYS A O 1
ATOM 776 N N . MET A 1 116 ? 33.272 31.022 9.272 1.00 20.24 116 MET A N 1
ATOM 777 C CA . MET A 1 116 ? 33.577 30.759 10.698 1.00 19.97 116 MET A CA 1
ATOM 778 C C . MET A 1 116 ? 32.464 30.061 11.410 1.00 19.54 116 MET A C 1
ATOM 779 O O . MET A 1 116 ? 31.280 30.281 11.195 1.00 19.40 116 MET A O 1
ATOM 784 N N . ILE A 1 117 ? 32.835 29.187 12.352 1.00 19.11 117 ILE A N 1
ATOM 785 C CA . ILE A 1 117 ? 31.861 28.691 13.309 1.00 19.86 117 ILE A CA 1
ATOM 786 C C . ILE A 1 117 ? 32.555 28.453 14.669 1.00 19.50 117 ILE A C 1
ATOM 787 O O . ILE A 1 117 ? 33.789 28.226 14.731 1.00 18.44 117 ILE A O 1
ATOM 792 N N . ALA A 1 118 ? 31.756 28.561 15.734 1.00 19.49 118 ALA A N 1
ATOM 793 C CA . ALA A 1 118 ? 32.198 28.310 17.104 1.00 21.05 118 ALA A CA 1
ATOM 794 C C . ALA A 1 118 ? 31.077 27.635 17.877 1.00 23.68 118 ALA A C 1
ATOM 795 O O . ALA A 1 118 ? 29.937 27.501 17.401 1.00 23.89 118 ALA A O 1
ATOM 797 N N . CYS A 1 119 ? 31.386 27.124 19.059 1.00 24.37 119 CYS A N 1
ATOM 798 C CA . CYS A 1 119 ? 30.335 26.453 19.875 1.00 29.14 119 CYS A CA 1
ATOM 799 C C . CYS A 1 119 ? 29.145 27.368 20.194 1.00 33.97 119 CYS A C 1
ATOM 800 O O . CYS A 1 119 ? 29.324 28.563 20.487 1.00 33.10 119 CYS A O 1
ATOM 803 N N . CYS A 1 120 ? 27.933 26.802 20.182 1.00 36.31 120 CYS A N 1
ATOM 804 C CA . CYS A 1 120 ? 26.765 27.527 20.696 1.00 36.62 120 CYS A CA 1
ATOM 805 C C . CYS A 1 120 ? 26.742 27.456 22.213 1.00 46.48 120 CYS A C 1
ATOM 806 O O . CYS A 1 120 ? 26.119 26.565 22.805 1.00 51.27 120 CYS A O 1
ATOM 809 N N . THR A 1 121 ? 27.427 28.386 22.856 1.00 44.77 121 THR A N 1
ATOM 810 C CA . THR A 1 121 ? 27.591 28.266 24.276 1.00 45.13 121 THR A CA 1
ATOM 811 C C . THR A 1 121 ? 26.376 28.890 24.994 1.00 46.84 121 THR A C 1
ATOM 812 O O . THR A 1 121 ? 26.109 28.527 26.137 1.00 42.65 121 THR A O 1
ATOM 816 N N . ASN A 1 122 ? 25.632 29.786 24.334 1.00 46.47 122 ASN A N 1
ATOM 817 C CA . ASN A 1 122 ? 24.948 30.884 25.039 1.00 51.95 122 ASN A CA 1
ATOM 818 C C . ASN A 1 122 ? 23.518 30.638 25.472 1.00 55.06 122 ASN A C 1
ATOM 819 O O . ASN A 1 122 ? 22.889 31.515 26.073 1.00 57.64 122 ASN A O 1
ATOM 824 N N . GLN A 1 123 ? 22.955 29.489 25.159 1.00 62.76 123 GLN A N 1
ATOM 825 C CA . GLN A 1 123 ? 21.518 29.401 25.299 1.00 68.03 123 GLN A CA 1
ATOM 826 C C . GLN A 1 123 ? 21.075 28.397 26.365 1.00 73.42 123 GLN A C 1
ATOM 827 O O . GLN A 1 123 ? 21.644 27.306 26.538 1.00 69.45 123 GLN A O 1
ATOM 829 N N . THR A 1 124 ? 20.054 28.828 27.096 1.00 79.22 124 THR A N 1
ATOM 830 C CA . THR A 1 124 ? 19.574 28.138 28.279 1.00 83.73 124 THR A CA 1
ATOM 831 C C . THR A 1 124 ? 18.536 27.098 27.864 1.00 84.83 124 THR A C 1
ATOM 832 O O . THR A 1 124 ? 17.996 27.148 26.750 1.00 82.71 124 THR A O 1
ATOM 836 N N . SER A 1 125 ? 18.288 26.150 28.768 1.00 85.04 125 SER A N 1
ATOM 837 C CA . SER A 1 125 ? 17.449 24.968 28.515 1.00 82.43 125 SER A CA 1
ATOM 838 C C . SER A 1 125 ? 17.712 24.247 27.180 1.00 78.51 125 SER A C 1
ATOM 839 O O . SER A 1 125 ? 16.833 23.547 26.678 1.00 76.64 125 SER A O 1
ATOM 842 N N . THR A 1 126 ? 18.924 24.378 26.633 1.00 79.81 126 THR A N 1
ATOM 843 C CA . THR A 1 126 ? 19.452 23.356 25.723 1.00 77.01 126 THR A CA 1
ATOM 844 C C . THR A 1 126 ? 19.773 22.091 26.511 1.00 73.58 126 THR A C 1
ATOM 845 O O . THR A 1 126 ? 19.880 21.020 25.920 1.00 73.88 126 THR A O 1
ATOM 849 N N . GLY A 1 127 ? 19.921 22.215 27.837 1.00 68.51 127 GLY A N 1
ATOM 850 C CA . GLY A 1 127 ? 20.699 21.257 28.612 1.00 63.11 127 GLY A CA 1
ATOM 851 C C . GLY A 1 127 ? 22.065 21.075 27.964 1.00 58.64 127 GLY A C 1
ATOM 852 O O . GLY A 1 127 ? 22.722 22.055 27.587 1.00 59.63 127 GLY A O 1
ATOM 853 N N . MET A 1 128 ? 22.463 19.818 27.789 1.00 45.55 128 MET A N 1
ATOM 854 C CA . MET A 1 128 ? 23.614 19.477 26.957 1.00 42.03 128 MET A CA 1
ATOM 855 C C . MET A 1 128 ? 24.846 20.159 27.488 1.00 34.89 128 MET A C 1
ATOM 856 O O . MET A 1 128 ? 25.275 21.227 27.038 1.00 33.47 128 MET A O 1
ATOM 861 N N . ASN A 1 129 ? 25.379 19.487 28.471 1.00 35.36 129 ASN A N 1
ATOM 862 C CA . ASN A 1 129 ? 26.364 20.041 29.300 1.00 32.37 129 ASN A CA 1
ATOM 863 C C . ASN A 1 129 ? 27.683 20.314 28.576 1.00 28.05 129 ASN A C 1
ATOM 864 O O . ASN A 1 129 ? 28.373 21.212 29.007 1.00 25.89 129 ASN A O 1
ATOM 869 N N . ALA A 1 130 ? 28.023 19.572 27.510 1.00 25.14 130 ALA A N 1
ATOM 870 C CA . ALA A 1 130 ? 29.329 19.811 26.823 1.00 24.40 130 ALA A CA 1
ATOM 871 C C . ALA A 1 130 ? 29.422 21.201 26.229 1.00 26.41 130 ALA A C 1
ATOM 872 O O . ALA A 1 130 ? 30.495 21.711 26.020 1.00 25.99 130 ALA A O 1
ATOM 874 N N . LEU A 1 131 ? 28.257 21.791 25.920 1.00 28.03 131 LEU A N 1
ATOM 875 C CA . LEU A 1 131 ? 28.201 23.043 25.193 1.00 33.08 131 LEU A CA 1
ATOM 876 C C . LEU A 1 131 ? 28.304 24.242 26.110 1.00 29.86 131 LEU A C 1
ATOM 877 O O . LEU A 1 131 ? 28.517 25.339 25.632 1.00 28.39 131 LEU A O 1
ATOM 882 N N . ARG A 1 132 ? 28.110 24.017 27.409 1.00 28.70 132 ARG A 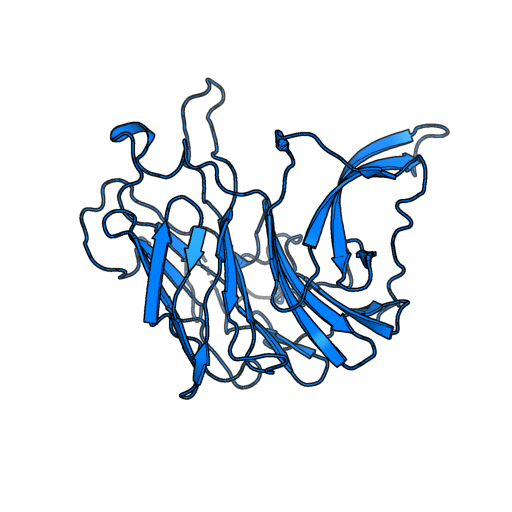N 1
ATOM 883 C CA . ARG A 1 132 ? 28.000 25.078 28.375 1.00 32.30 132 ARG A CA 1
ATOM 884 C C . ARG A 1 132 ? 29.372 25.570 28.820 1.00 27.85 132 ARG A C 1
ATOM 885 O O . ARG A 1 132 ? 29.704 25.587 30.012 1.00 27.85 132 ARG A O 1
ATOM 893 N N . LEU A 1 133 ? 30.182 25.950 27.867 1.00 27.26 133 LEU A N 1
ATOM 894 C CA . LEU A 1 133 ? 31.546 26.328 28.174 1.00 24.79 133 LEU A CA 1
ATOM 895 C C . LEU A 1 133 ? 31.466 27.744 28.663 1.00 26.04 133 LEU A C 1
ATOM 896 O O . LEU A 1 133 ? 30.606 28.492 28.164 1.00 26.88 133 LEU A O 1
ATOM 901 N N . LYS A 1 134 ? 32.247 28.074 29.700 1.00 20.40 134 LYS A N 1
ATOM 902 C CA . LYS A 1 134 ? 32.355 29.445 30.244 1.00 21.32 134 LYS A CA 1
ATOM 903 C C . LYS A 1 134 ? 33.739 30.029 30.166 1.00 19.85 134 LYS A C 1
ATOM 904 O O . LYS A 1 134 ? 33.899 31.231 30.279 1.00 21.04 134 LYS A O 1
ATOM 910 N N . SER A 1 135 ? 34.756 29.200 29.949 1.00 17.94 135 SER A N 1
ATOM 911 C CA . SER A 1 135 ? 36.136 29.668 29.972 1.00 16.39 135 SER A CA 1
ATOM 912 C C . SER A 1 135 ? 36.969 29.317 28.715 1.00 16.37 135 SER A C 1
ATOM 913 O O . SER A 1 135 ? 38.188 29.486 28.695 1.00 16.43 135 SER A O 1
ATOM 916 N N . MET A 1 136 ? 36.285 28.913 27.670 1.00 16.82 136 MET A N 1
ATOM 917 C CA . MET A 1 136 ? 36.935 28.532 26.409 1.00 15.80 136 MET A CA 1
ATOM 918 C C . MET A 1 136 ? 35.934 28.606 25.291 1.00 15.78 136 MET A C 1
ATOM 919 O O . MET A 1 136 ? 34.711 28.638 25.525 1.00 16.34 136 MET A O 1
ATOM 924 N N . GLN A 1 137 ? 36.444 28.506 24.055 1.00 15.16 137 GLN A N 1
ATOM 925 C CA . GLN A 1 137 ? 35.661 28.326 22.862 1.00 17.49 137 GLN A CA 1
ATOM 926 C C . GLN A 1 137 ? 36.404 27.357 21.969 1.00 17.22 137 GLN A C 1
ATOM 927 O O . GLN A 1 137 ? 37.624 27.194 22.102 1.00 17.74 137 GLN A O 1
ATOM 933 N N . PHE A 1 138 ? 35.664 26.712 21.079 1.00 16.38 138 PHE A N 1
ATOM 934 C CA . PHE A 1 138 ? 36.294 25.927 20.006 1.00 15.78 138 PHE A CA 1
ATOM 935 C C . PHE A 1 138 ? 35.485 26.083 18.750 1.00 16.59 138 PHE A C 1
ATOM 936 O O . PHE A 1 138 ? 34.301 26.437 18.805 1.00 17.80 138 PHE A O 1
ATOM 944 N N . GLY A 1 139 ? 36.134 25.818 17.624 1.00 15.88 139 GLY A N 1
ATOM 945 C CA . GLY A 1 139 ? 35.506 26.057 16.347 1.00 16.70 139 GLY A CA 1
ATOM 946 C C . GLY A 1 139 ? 36.479 25.924 15.226 1.00 17.10 139 GLY A C 1
ATOM 947 O O . GLY A 1 139 ? 37.468 25.170 15.296 1.00 17.33 139 GLY A O 1
ATOM 948 N N . ALA A 1 140 ? 36.150 26.600 14.110 1.00 16.66 140 ALA A N 1
ATOM 949 C CA . ALA A 1 140 ? 36.975 26.524 12.893 1.00 17.48 140 ALA A CA 1
ATOM 950 C C . ALA A 1 140 ? 36.803 27.780 12.100 1.00 18.61 140 ALA A C 1
ATOM 951 O O . ALA A 1 140 ? 35.697 28.365 12.074 1.00 18.97 140 ALA A O 1
ATOM 953 N N . TRP A 1 141 ? 37.882 28.147 11.406 1.00 18.20 141 TRP A N 1
ATOM 954 C CA . TRP A 1 141 ? 37.850 29.185 10.396 1.00 17.80 141 TRP A CA 1
ATOM 955 C C . TRP A 1 141 ? 38.244 28.541 9.062 1.00 20.84 141 TRP A C 1
ATOM 956 O O . TRP A 1 141 ? 39.153 27.700 9.000 1.00 20.54 141 TRP A O 1
ATOM 967 N N . MET A 1 142 ? 37.542 28.946 8.018 1.00 19.80 142 MET A N 1
ATOM 968 C CA . MET A 1 142 ? 37.873 28.505 6.651 1.00 22.00 142 MET A CA 1
ATOM 969 C C . MET A 1 142 ? 38.309 29.713 5.844 1.00 21.78 142 MET A C 1
ATOM 970 O O . MET A 1 142 ? 37.620 30.728 5.878 1.00 21.28 142 MET A O 1
ATOM 975 N N . SER A 1 143 ? 39.416 29.584 5.111 1.00 22.04 143 SER A N 1
ATOM 976 C CA . SER A 1 143 ? 39.877 30.666 4.219 1.00 22.93 143 SER A CA 1
ATOM 977 C C . SER A 1 143 ? 39.017 30.745 2.938 1.00 22.00 143 SER A C 1
ATOM 978 O O . SER A 1 143 ? 38.265 29.805 2.608 1.00 21.67 143 SER A O 1
ATOM 981 N N . PRO A 1 144 ? 39.087 31.913 2.263 1.00 24.80 144 PRO A N 1
ATOM 982 C CA . PRO A 1 144 ? 38.499 31.971 0.919 1.00 26.21 144 PRO A CA 1
ATOM 983 C C . PRO A 1 144 ? 39.047 30.887 -0.011 1.00 25.10 144 PRO A C 1
ATOM 984 O O . PRO A 1 144 ? 38.317 30.422 -0.909 1.00 27.62 144 PRO A O 1
ATOM 988 N N . SER A 1 145 ? 40.272 30.450 0.219 1.00 25.21 145 SER A N 1
ATOM 989 C CA . SER A 1 145 ? 40.812 29.290 -0.531 1.00 25.27 145 SER A CA 1
ATOM 990 C C . SER A 1 145 ? 40.367 27.892 -0.084 1.00 27.62 145 SER A C 1
ATOM 991 O O . SER A 1 145 ? 40.797 26.894 -0.658 1.00 30.85 145 SER A O 1
ATOM 994 N N . LYS A 1 146 ? 39.523 27.819 0.944 1.00 26.01 146 LYS A N 1
ATOM 995 C CA . LYS A 1 146 ? 38.918 26.609 1.457 1.00 29.10 146 LYS A CA 1
ATOM 996 C C . LYS A 1 146 ? 39.852 25.751 2.271 1.00 27.50 146 LYS A C 1
ATOM 997 O O . LYS A 1 146 ? 39.508 24.619 2.577 1.00 32.16 146 LYS A O 1
ATOM 1003 N N . THR A 1 147 ? 40.995 26.271 2.663 1.00 26.67 147 THR A N 1
ATOM 1004 C CA . THR A 1 147 ? 41.777 25.622 3.710 1.00 26.37 147 THR A CA 1
ATOM 1005 C C . THR A 1 147 ? 41.210 26.033 5.074 1.00 24.05 147 THR A C 1
ATOM 1006 O O . THR A 1 147 ? 40.588 27.083 5.194 1.00 24.48 147 THR A O 1
ATOM 1010 N N . VAL A 1 148 ? 41.423 25.193 6.082 1.00 19.78 148 VAL A N 1
ATOM 1011 C CA . VAL A 1 148 ? 40.702 25.318 7.370 1.00 20.08 148 VAL A CA 1
ATOM 1012 C C . VAL A 1 148 ? 41.729 25.334 8.490 1.00 20.41 148 VAL A C 1
ATOM 1013 O O . VAL A 1 148 ? 42.705 24.575 8.468 1.00 20.91 148 VAL A O 1
ATOM 1017 N N . SER A 1 149 ? 41.492 26.176 9.510 1.00 17.71 149 SER A N 1
ATOM 1018 C CA . SER A 1 149 ? 42.201 26.083 10.790 1.00 17.97 149 SER A CA 1
ATOM 1019 C C . SER A 1 149 ? 41.201 25.874 11.915 1.00 17.09 149 SER A C 1
ATOM 1020 O O . SER A 1 149 ? 40.359 26.753 12.175 1.00 16.86 149 SER A O 1
ATOM 1023 N N . LEU A 1 150 ? 41.239 24.683 12.494 1.00 16.74 150 LEU A N 1
ATOM 1024 C CA . LEU A 1 150 ? 40.357 24.352 13.625 1.00 15.97 150 LEU A CA 1
ATOM 1025 C C . LEU A 1 150 ? 41.073 24.750 14.891 1.00 16.56 150 LEU A C 1
ATOM 1026 O O . LEU A 1 150 ? 42.319 24.651 14.972 1.00 15.75 150 LEU A O 1
ATOM 1031 N N . PHE A 1 151 ? 40.307 25.257 15.887 1.00 15.83 151 PHE A N 1
ATOM 1032 C CA . PHE A 1 151 ? 40.914 25.783 17.100 1.00 16.03 151 PHE A CA 1
ATOM 1033 C C . PHE A 1 151 ? 40.103 25.413 18.335 1.00 15.46 151 PHE A C 1
ATOM 1034 O O . PHE A 1 151 ? 38.900 25.148 18.296 1.00 14.76 151 PHE A O 1
ATOM 1042 N N . ALA A 1 152 ? 40.817 25.417 19.450 1.00 15.01 152 ALA A N 1
ATOM 1043 C CA . ALA A 1 152 ? 40.227 25.376 20.805 1.00 14.46 152 ALA A CA 1
ATOM 1044 C C . ALA A 1 152 ? 41.115 26.284 21.649 1.00 14.99 152 ALA A C 1
ATOM 1045 O O . ALA A 1 152 ? 42.325 26.125 21.698 1.00 14.85 152 ALA A O 1
ATOM 1047 N N . GLY A 1 153 ? 40.522 27.302 22.270 1.00 14.98 153 GLY A N 1
ATOM 1048 C CA . GLY A 1 153 ? 41.324 28.204 23.066 1.00 14.49 153 GLY A CA 1
ATOM 1049 C C . GLY A 1 153 ? 40.538 28.836 24.212 1.00 15.10 153 GLY A C 1
ATOM 1050 O O . GLY A 1 153 ? 39.312 28.824 24.223 1.00 16.34 153 GLY A O 1
ATOM 1051 N N . GLY A 1 154 ? 41.252 29.357 25.176 1.00 15.00 154 GLY A N 1
ATOM 1052 C CA . GLY A 1 154 ? 40.597 29.846 26.405 1.00 15.47 154 GLY A CA 1
ATOM 1053 C C . GLY A 1 154 ? 41.571 30.160 27.497 1.00 15.75 154 GLY A C 1
ATOM 1054 O O . GLY A 1 154 ? 42.774 30.304 27.283 1.00 16.45 154 GLY A O 1
ATOM 1055 N N . THR A 1 155 ? 40.990 30.337 28.683 1.00 16.21 155 THR A N 1
ATOM 1056 C CA . THR A 1 155 ? 41.747 30.618 29.895 1.00 17.79 155 THR A CA 1
ATOM 1057 C C . THR A 1 155 ? 42.340 29.312 30.446 1.00 18.06 155 THR A C 1
ATOM 1058 O O . THR A 1 155 ? 41.598 28.459 30.858 1.00 17.82 155 THR A O 1
ATOM 1062 N N . PRO A 1 156 ? 43.633 29.179 30.405 1.00 17.15 156 PRO A N 1
ATOM 1063 C CA . PRO A 1 156 ? 44.211 27.920 30.873 1.00 19.52 156 PRO A CA 1
ATOM 1064 C C . PRO A 1 156 ? 43.969 27.687 32.348 1.00 18.88 156 PRO A C 1
ATOM 1065 O O . PRO A 1 156 ? 43.908 28.628 33.176 1.00 20.16 156 PRO A O 1
ATOM 1069 N N . ALA A 1 157 ? 43.828 26.424 32.694 1.00 17.64 157 ALA A N 1
ATOM 1070 C CA . ALA A 1 157 ? 43.693 26.030 34.098 1.00 17.81 157 ALA A CA 1
ATOM 1071 C C . ALA A 1 157 ? 44.977 26.233 34.880 1.00 17.05 157 ALA A C 1
ATOM 1072 O O . ALA A 1 157 ? 45.991 25.613 34.586 1.00 18.13 157 ALA A O 1
ATOM 1074 N N . PRO A 1 158 ? 44.967 27.079 35.931 1.00 18.55 158 PRO A N 1
ATOM 1075 C CA . PRO A 1 158 ? 46.233 27.248 36.618 1.00 19.46 158 PRO A CA 1
ATOM 1076 C C . PRO A 1 158 ? 46.736 25.943 37.254 1.00 18.83 158 PRO A C 1
ATOM 1077 O O . PRO A 1 158 ? 45.955 25.270 37.885 1.00 18.77 158 PRO A O 1
ATOM 1081 N N . THR A 1 159 ? 48.006 25.621 37.089 1.00 19.78 159 THR A N 1
ATOM 1082 C CA . THR A 1 159 ? 48.537 24.351 37.592 1.00 21.38 159 THR A CA 1
ATOM 1083 C C . THR A 1 159 ? 48.498 24.287 39.111 1.00 21.35 159 THR A C 1
ATOM 1084 O O . THR A 1 159 ? 48.311 23.240 39.672 1.00 21.89 159 THR A O 1
ATOM 1088 N N . ASP A 1 160 ? 48.563 25.451 39.782 1.00 22.89 160 ASP A N 1
ATOM 1089 C CA . ASP A 1 160 ? 48.534 25.425 41.243 1.00 24.95 160 ASP A CA 1
ATOM 1090 C C . ASP A 1 160 ? 47.187 25.128 41.907 1.00 22.31 160 ASP A C 1
ATOM 1091 O O . ASP A 1 160 ? 47.118 24.871 43.110 1.00 22.06 160 ASP A O 1
ATOM 1096 N N . THR A 1 161 ? 46.101 25.053 41.111 1.00 19.66 161 THR A N 1
ATOM 1097 C CA . THR A 1 161 ? 44.850 24.685 41.627 1.00 18.52 161 THR A CA 1
ATOM 1098 C C . THR A 1 161 ? 44.198 23.533 40.871 1.00 16.59 161 THR A C 1
ATOM 1099 O O . THR A 1 161 ? 43.004 23.341 41.002 1.00 17.23 161 THR A O 1
ATOM 1103 N N . LEU A 1 162 ? 45.019 22.757 40.190 1.00 18.66 162 LEU A N 1
ATOM 1104 C CA . LEU A 1 162 ? 44.537 21.464 39.584 1.00 17.99 162 LEU A CA 1
ATOM 1105 C C . LEU A 1 162 ? 44.110 20.511 40.680 1.00 17.45 162 LEU A C 1
ATOM 1106 O O . LEU A 1 162 ? 44.497 20.678 41.873 1.00 17.80 162 LEU A O 1
ATOM 1111 N N . GLN A 1 163 ? 43.247 19.565 40.343 1.00 17.80 163 GLN A N 1
ATOM 1112 C CA . GLN A 1 163 ? 42.707 18.669 41.349 1.00 16.95 163 GLN A CA 1
ATOM 1113 C C . GLN A 1 163 ? 43.785 17.937 42.128 1.00 16.41 163 GLN A C 1
ATOM 1114 O O . GLN A 1 163 ? 44.745 17.434 41.554 1.00 16.38 163 GLN A O 1
ATOM 1120 N N . GLY A 1 164 ? 43.578 17.904 43.453 1.00 18.02 164 GLY A N 1
ATOM 1121 C CA . GLY A 1 164 ? 44.513 17.170 44.338 1.00 17.80 164 GLY A CA 1
ATOM 1122 C C . GLY A 1 164 ? 45.648 18.053 44.853 1.00 18.08 164 GLY A C 1
ATOM 1123 O O . GLY A 1 164 ? 46.322 17.677 45.815 1.00 19.35 164 GLY A O 1
ATOM 1124 N N . VAL A 1 165 ? 45.912 19.198 44.231 1.00 17.85 165 VAL A N 1
ATOM 1125 C CA . VAL A 1 165 ? 47.097 19.979 44.622 1.00 18.01 165 VAL A CA 1
ATOM 1126 C C . VAL A 1 165 ? 46.881 20.483 46.058 1.00 19.03 165 VAL A C 1
ATOM 1127 O O . VAL A 1 165 ? 47.828 20.520 46.879 1.00 18.38 165 VAL A O 1
ATOM 1131 N N . ASP A 1 166 ? 45.651 20.828 46.399 1.00 18.58 166 ASP A N 1
ATOM 1132 C CA . ASP A 1 166 ? 45.402 21.281 47.779 1.00 19.73 166 ASP A CA 1
ATOM 1133 C C . ASP A 1 166 ? 45.539 20.246 48.879 1.00 20.10 166 ASP A C 1
ATOM 1134 O O . ASP A 1 166 ? 45.650 20.627 50.076 1.00 22.26 166 ASP A O 1
ATOM 1139 N N . THR A 1 167 ? 45.471 18.963 48.547 1.00 19.52 167 THR A N 1
ATOM 1140 C CA . THR A 1 167 ? 45.610 17.826 49.498 1.00 20.60 167 THR A CA 1
ATOM 1141 C C . THR A 1 167 ? 46.910 17.043 49.363 1.00 19.90 167 THR A C 1
ATOM 1142 O O . THR A 1 167 ? 47.237 16.267 50.256 1.00 22.41 167 THR A O 1
ATOM 1146 N N . ALA A 1 168 ? 47.644 17.212 48.260 1.00 19.72 168 ALA A N 1
ATOM 1147 C CA . ALA A 1 168 ? 48.914 16.464 48.035 1.00 20.01 168 ALA A CA 1
ATOM 1148 C C . ALA A 1 168 ? 50.081 17.265 47.491 1.00 19.20 168 ALA A C 1
ATOM 1149 O O . ALA A 1 168 ? 51.209 16.772 47.518 1.00 20.20 168 ALA A O 1
ATOM 1151 N N . GLY A 1 169 ? 49.860 18.498 47.012 1.00 18.95 169 GLY A N 1
ATOM 1152 C CA . GLY A 1 169 ? 50.899 19.308 46.453 1.00 17.93 169 GLY A CA 1
ATOM 1153 C C . GLY A 1 169 ? 51.183 19.090 44.980 1.00 18.33 169 GLY A C 1
ATOM 1154 O O . GLY A 1 169 ? 52.024 19.765 44.401 1.00 19.42 169 GLY A O 1
ATOM 1155 N N . ARG A 1 170 ? 50.438 18.145 44.405 1.00 17.77 170 ARG A N 1
ATOM 1156 C CA . ARG A 1 170 ? 50.518 17.836 42.979 1.00 18.36 170 ARG A CA 1
ATOM 1157 C C . ARG A 1 170 ? 49.148 17.361 42.556 1.00 17.21 170 ARG A C 1
ATOM 1158 O O . ARG A 1 170 ? 48.351 16.972 43.402 1.00 18.14 170 ARG A O 1
ATOM 1166 N N . PRO A 1 171 ? 48.921 17.295 41.223 1.00 16.77 171 PRO A N 1
ATOM 1167 C CA . PRO A 1 171 ? 47.631 16.782 40.786 1.00 16.82 171 PRO A CA 1
ATOM 1168 C C . PRO A 1 171 ? 47.509 15.291 41.061 1.00 15.75 171 PRO A C 1
ATOM 1169 O O . PRO A 1 171 ? 48.485 14.519 40.859 1.00 16.69 171 PRO A O 1
ATOM 1173 N N . THR A 1 172 ? 46.321 14.898 41.474 1.00 16.30 172 THR A N 1
ATOM 1174 C CA . THR A 1 172 ? 45.996 13.484 41.768 1.00 16.62 172 THR A CA 1
ATOM 1175 C C . THR A 1 172 ? 44.600 13.095 41.296 1.00 16.75 172 THR A C 1
ATOM 1176 O O . THR A 1 172 ? 43.729 13.944 41.094 1.00 17.07 172 THR A O 1
ATOM 1180 N N . GLY A 1 173 ? 44.360 11.807 41.160 1.00 16.15 173 GLY A N 1
ATOM 1181 C CA . GLY A 1 173 ? 43.031 11.304 40.909 1.00 17.08 173 GLY A CA 1
ATOM 1182 C C . GLY A 1 173 ? 42.654 11.344 39.434 1.00 14.96 173 GLY A C 1
ATOM 1183 O O . GLY A 1 173 ? 43.486 11.266 38.589 1.00 15.78 173 GLY A O 1
ATOM 1184 N N . LYS A 1 174 ? 41.358 11.413 39.196 1.00 14.81 174 LYS A N 1
ATOM 1185 C CA A LYS A 1 174 ? 40.822 11.274 37.848 0.52 14.95 174 LYS A CA 1
ATOM 1186 C CA B LYS A 1 174 ? 40.780 11.224 37.874 0.48 14.64 174 LYS A CA 1
ATOM 1187 C C . LYS A 1 174 ? 39.709 12.305 37.644 1.00 14.55 174 LYS A C 1
ATOM 1188 O O . LYS A 1 174 ? 39.049 12.728 38.581 1.00 15.13 174 LYS A O 1
ATOM 1199 N N . ALA A 1 175 ? 39.511 12.665 36.382 1.00 14.54 175 ALA A N 1
ATOM 1200 C CA . ALA A 1 175 ? 38.354 13.490 35.988 1.00 14.60 175 ALA A CA 1
ATOM 1201 C C . ALA A 1 175 ? 37.859 13.064 34.621 1.00 15.16 175 ALA A C 1
ATOM 1202 O O . ALA A 1 175 ? 38.654 12.682 33.764 1.00 16.06 175 ALA A O 1
ATOM 1204 N N . THR A 1 176 ? 36.550 13.118 34.459 1.00 14.66 176 THR A N 1
ATOM 1205 C CA . THR A 1 176 ? 35.885 12.767 33.214 1.00 15.03 176 THR A CA 1
ATOM 1206 C C . THR A 1 176 ? 35.151 13.982 32.659 1.00 15.75 176 THR A C 1
ATOM 1207 O O . THR A 1 176 ? 34.415 14.682 33.363 1.00 16.45 176 THR A O 1
ATOM 1211 N N . TYR A 1 177 ? 35.326 14.169 31.353 1.00 14.73 177 TYR A N 1
ATOM 1212 C CA . TYR A 1 177 ? 34.834 15.327 30.609 1.00 15.03 177 TYR A CA 1
ATOM 1213 C C . TYR A 1 177 ? 33.855 14.842 29.527 1.00 16.08 177 TYR A C 1
ATOM 1214 O O . TYR A 1 177 ? 34.039 13.784 28.930 1.00 16.63 177 TYR A O 1
ATOM 1223 N N . GLU A 1 178 ? 32.835 15.656 29.296 1.00 15.79 178 GLU A N 1
ATOM 1224 C CA . GLU A 1 178 ? 31.788 15.401 28.318 1.00 16.74 178 GLU A CA 1
ATOM 1225 C C . GLU A 1 178 ? 32.081 16.409 27.222 1.00 15.79 178 GLU A C 1
ATOM 1226 O O . GLU A 1 178 ? 32.022 17.604 27.485 1.00 17.04 178 GLU A O 1
ATOM 1232 N N . VAL A 1 179 ? 32.370 15.929 26.007 1.00 15.25 179 VAL A N 1
ATOM 1233 C CA . VAL A 1 179 ? 32.983 16.779 24.985 1.00 16.55 179 VAL A CA 1
ATOM 1234 C C . VAL A 1 179 ? 32.216 16.674 23.643 1.00 15.42 179 VAL A C 1
ATOM 1235 O O . VAL A 1 179 ? 31.507 15.679 23.382 1.00 16.45 179 VAL A O 1
ATOM 1239 N N . ILE A 1 180 ? 32.505 17.630 22.796 1.00 15.82 180 ILE A N 1
ATOM 1240 C CA A ILE A 1 180 ? 32.061 17.591 21.400 0.56 16.86 180 ILE A CA 1
ATOM 1241 C CA B ILE A 1 180 ? 32.035 17.644 21.399 0.44 16.60 180 ILE A CA 1
ATOM 1242 C C . ILE A 1 180 ? 33.259 17.816 20.498 1.00 16.44 180 ILE A C 1
ATOM 1243 O O . ILE A 1 180 ? 34.112 18.657 20.774 1.00 16.25 180 ILE A O 1
ATOM 1252 N N . GLY A 1 181 ? 33.318 17.025 19.428 1.00 15.43 181 GLY A N 1
ATOM 1253 C CA . GLY A 1 181 ? 34.294 17.181 18.350 1.00 16.59 181 GLY A CA 1
ATOM 1254 C C . GLY A 1 181 ? 33.687 17.843 17.137 1.00 16.94 181 GLY A C 1
ATOM 1255 O O . GLY A 1 181 ? 32.474 17.675 16.880 1.00 17.87 181 GLY A O 1
ATOM 1256 N N . LEU A 1 182 ? 34.526 18.600 16.460 1.00 16.12 182 LEU A N 1
ATOM 1257 C CA . LEU A 1 182 ? 34.133 19.386 15.288 1.00 17.52 182 LEU A CA 1
ATOM 1258 C C . LEU A 1 182 ? 35.135 19.146 14.170 1.00 18.15 182 LEU A C 1
ATOM 1259 O O . LEU A 1 182 ? 36.355 19.248 14.349 1.00 16.71 182 LEU A O 1
ATOM 1264 N N . ARG A 1 183 ? 34.597 18.864 12.968 1.00 17.55 183 ARG A N 1
ATOM 1265 C CA . ARG A 1 183 ? 35.376 18.852 11.760 1.00 16.59 183 ARG A CA 1
ATOM 1266 C C . ARG A 1 183 ? 34.667 19.780 10.726 1.00 17.29 183 ARG A C 1
ATOM 1267 O O . ARG A 1 183 ? 33.546 20.259 10.961 1.00 17.33 183 ARG A O 1
ATOM 1275 N N . VAL A 1 184 ? 35.357 20.058 9.625 1.00 18.61 184 VAL A N 1
ATOM 1276 C CA . VAL A 1 184 ? 34.747 20.769 8.487 1.00 20.62 184 VAL A CA 1
ATOM 1277 C C . VAL A 1 184 ? 34.756 19.825 7.294 1.00 22.17 184 VAL A C 1
ATOM 1278 O O . VAL A 1 184 ? 35.808 19.312 6.912 1.00 24.25 184 VAL A O 1
ATOM 1282 N N . LYS A 1 185 ? 33.571 19.554 6.770 1.00 23.27 185 LYS A N 1
ATOM 1283 C CA . LYS A 1 185 ? 33.439 18.733 5.563 1.00 30.14 185 LYS A CA 1
ATOM 1284 C C . LYS A 1 185 ? 32.586 19.490 4.569 1.00 33.83 185 LYS A C 1
ATOM 1285 O O . LYS A 1 185 ? 31.459 19.866 4.892 1.00 32.33 185 LYS A O 1
ATOM 1291 N N . ASN A 1 186 ? 33.117 19.736 3.370 1.00 38.87 186 ASN A N 1
ATOM 1292 C CA . ASN A 1 186 ? 32.275 20.306 2.305 1.00 43.22 186 ASN A CA 1
ATOM 1293 C C . ASN A 1 186 ? 31.507 21.517 2.743 1.00 41.38 186 ASN A C 1
ATOM 1294 O O . ASN A 1 186 ? 30.261 21.523 2.718 1.00 45.59 186 ASN A O 1
ATOM 1299 N N . ASP A 1 187 ? 32.239 22.540 3.138 1.00 33.76 187 ASP A N 1
ATOM 1300 C CA . ASP A 1 187 ? 31.669 23.830 3.510 1.00 37.53 187 ASP A CA 1
ATOM 1301 C C . ASP A 1 187 ? 30.774 23.861 4.773 1.00 34.26 187 ASP A C 1
ATOM 1302 O O . ASP A 1 187 ? 30.322 24.947 5.193 1.00 37.30 187 ASP A O 1
ATOM 1307 N N . ARG A 1 188 ? 30.588 22.699 5.416 1.00 29.20 188 ARG A N 1
ATOM 1308 C CA . ARG A 1 188 ? 29.788 22.636 6.628 1.00 25.95 188 ARG A CA 1
ATOM 1309 C C . ARG A 1 188 ? 30.634 22.182 7.804 1.00 22.67 188 ARG A C 1
ATOM 1310 O O . ARG A 1 188 ? 31.595 21.431 7.669 1.00 23.52 188 ARG A O 1
ATOM 1318 N N . ALA A 1 189 ? 30.225 22.649 8.942 1.00 21.01 189 ALA A N 1
ATOM 1319 C CA . ALA A 1 189 ? 30.703 22.096 10.186 1.00 20.68 189 ALA A CA 1
ATOM 1320 C C . ALA A 1 189 ? 29.964 20.819 10.534 1.00 20.33 189 ALA A C 1
ATOM 1321 O O . ALA A 1 189 ? 28.733 20.749 10.450 1.00 22.27 189 ALA A O 1
ATOM 1323 N N . VAL A 1 190 ? 30.705 19.801 10.957 1.00 18.87 190 VAL A N 1
ATOM 1324 C CA . VAL A 1 190 ? 30.114 18.542 11.316 1.00 18.54 190 VAL A CA 1
ATOM 1325 C C . VAL A 1 190 ? 30.575 18.192 12.738 1.00 19.72 190 VAL A C 1
ATOM 1326 O O . VAL A 1 190 ? 31.717 18.462 13.115 1.00 19.79 190 VAL A O 1
ATOM 1330 N N . THR A 1 191 ? 29.655 17.649 13.498 1.00 17.79 191 THR A N 1
ATOM 1331 C CA . THR A 1 191 ? 29.867 17.418 14.934 1.00 17.71 191 THR A CA 1
ATOM 1332 C C . THR A 1 191 ? 29.651 15.984 15.341 1.00 20.23 191 THR A C 1
ATOM 1333 O O . THR A 1 191 ? 28.881 15.203 14.725 1.00 19.13 191 THR A O 1
ATOM 1337 N N . SER A 1 192 ? 30.347 15.594 16.411 1.00 18.40 192 SER A N 1
ATOM 1338 C CA . SER A 1 192 ? 30.221 14.269 16.985 1.00 17.79 192 SER A CA 1
ATOM 1339 C C . SER A 1 192 ? 28.835 14.041 17.597 1.00 18.16 192 SER A C 1
ATOM 1340 O O . SER A 1 192 ? 28.139 14.978 17.965 1.00 19.29 192 SER A O 1
ATOM 1343 N N . SER A 1 193 ? 28.439 12.767 17.689 1.00 19.63 193 SER A N 1
ATOM 1344 C CA . SER A 1 193 ? 27.057 12.440 18.087 1.00 21.97 193 SER A CA 1
ATOM 1345 C C . SER A 1 193 ? 26.782 12.836 19.492 1.00 21.69 193 SER A C 1
ATOM 1346 O O . SER A 1 193 ? 27.573 12.548 20.428 1.00 21.69 193 SER A O 1
ATOM 1349 N N . TYR A 1 194 ? 25.640 13.471 19.714 1.00 20.63 194 TYR A N 1
ATOM 1350 C CA . TYR A 1 194 ? 25.299 13.927 21.038 1.00 20.83 194 TYR A CA 1
ATOM 1351 C C . TYR A 1 194 ? 23.808 13.998 21.165 1.00 23.78 194 TYR A C 1
ATOM 1352 O O . TYR A 1 194 ? 23.170 14.801 20.462 1.00 24.15 194 TYR A O 1
ATOM 1361 N N . GLU A 1 195 ? 23.277 13.213 22.107 1.00 24.35 195 GLU A N 1
ATOM 1362 C CA . GLU A 1 195 ? 21.840 13.221 22.433 1.00 26.99 195 GLU A CA 1
ATOM 1363 C C . GLU A 1 195 ? 21.706 13.001 23.904 1.00 28.21 195 GLU A C 1
ATOM 1364 O O . GLU A 1 195 ? 22.301 12.050 24.470 1.00 28.50 195 GLU A O 1
ATOM 1370 N N . THR A 1 196 ? 20.970 13.873 24.571 1.00 31.04 196 THR A N 1
ATOM 1371 C CA . THR A 1 196 ? 20.719 13.679 25.996 1.00 34.77 196 THR A CA 1
ATOM 1372 C C . THR A 1 196 ? 19.217 13.577 26.206 1.00 41.09 196 THR A C 1
ATOM 1373 O O . THR A 1 196 ? 18.444 13.777 25.263 1.00 36.61 196 THR A O 1
ATOM 1377 N N . ARG A 1 197 ? 18.815 13.263 27.435 1.00 48.72 197 ARG A N 1
ATOM 1378 C CA . ARG A 1 197 ? 17.394 13.314 27.826 1.00 60.39 197 ARG A CA 1
ATOM 1379 C C . ARG A 1 197 ? 17.194 13.948 29.200 1.00 59.85 197 ARG A C 1
ATOM 1380 O O . ARG A 1 197 ? 17.759 13.472 30.178 1.00 67.14 197 ARG A O 1
ATOM 1388 N N . GLY A 1 204 ? 21.010 13.364 34.440 1.00 55.95 204 GLY A N 1
ATOM 1389 C CA . GLY A 1 204 ? 22.080 13.548 33.456 1.00 50.90 204 GLY A CA 1
ATOM 1390 C C . GLY A 1 204 ? 22.302 12.341 32.547 1.00 48.52 204 GLY A C 1
ATOM 1391 O O . GLY A 1 2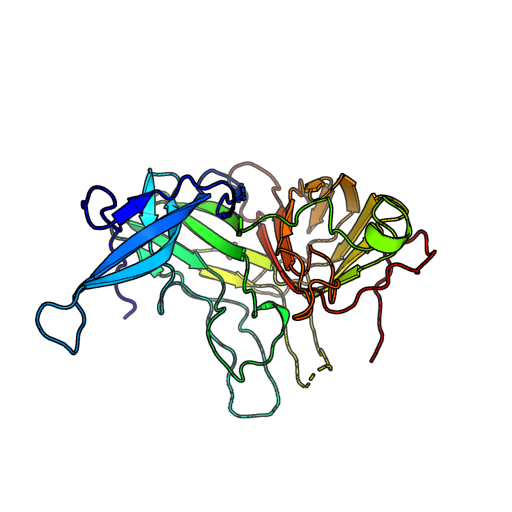04 ? 23.465 11.908 32.335 1.00 44.49 204 GLY A O 1
ATOM 1392 N N . GLN A 1 205 ? 21.188 11.823 32.007 1.00 45.74 205 GLN A N 1
ATOM 1393 C CA . GLN A 1 205 ? 21.179 10.710 31.049 1.00 40.66 205 GLN A CA 1
ATOM 1394 C C . GLN A 1 205 ? 21.663 11.122 29.643 1.00 37.33 205 GLN A C 1
ATOM 1395 O O . GLN A 1 205 ? 21.140 12.047 29.039 1.00 35.81 205 GLN A O 1
ATOM 1401 N N . VAL A 1 206 ? 22.593 10.345 29.101 1.00 29.30 206 VAL A N 1
ATOM 1402 C CA . VAL A 1 206 ? 23.134 10.600 27.771 1.00 27.98 206 VAL A CA 1
ATOM 1403 C C . VAL A 1 206 ? 22.912 9.367 26.899 1.00 25.47 206 VAL A C 1
ATOM 1404 O O . VAL A 1 206 ? 23.355 8.269 27.211 1.00 24.95 206 VAL A O 1
ATOM 1408 N N . VAL A 1 207 ? 22.221 9.548 25.790 1.00 26.01 207 VAL A N 1
ATOM 1409 C CA . VAL A 1 207 ? 21.894 8.481 24.883 1.00 26.47 207 VAL A CA 1
ATOM 1410 C C . VAL A 1 207 ? 23.121 8.180 24.005 1.00 26.18 207 VAL A C 1
ATOM 1411 O O . VAL A 1 207 ? 23.521 7.023 23.821 1.00 25.41 207 VAL A O 1
ATOM 1415 N N . THR A 1 208 ? 23.706 9.249 23.466 1.00 24.77 208 THR A N 1
ATOM 1416 C CA A THR A 1 208 ? 24.996 9.177 22.775 0.51 24.71 208 THR A CA 1
ATOM 1417 C CA B THR A 1 208 ? 25.019 9.160 22.795 0.49 24.17 208 THR A CA 1
ATOM 1418 C C . THR A 1 208 ? 25.817 10.407 23.142 1.00 23.96 208 THR A C 1
ATOM 1419 O O . THR A 1 208 ? 25.280 11.493 23.248 1.00 22.36 208 THR A O 1
ATOM 1426 N N . GLY A 1 209 ? 27.102 10.217 23.390 1.00 23.14 209 GLY A N 1
ATOM 1427 C CA . GLY A 1 209 ? 27.958 11.351 23.748 1.00 20.32 209 GLY A CA 1
ATOM 1428 C C . GLY A 1 209 ? 29.420 10.895 23.661 1.00 17.77 209 GLY A C 1
ATOM 1429 O O . GLY A 1 209 ? 29.722 9.718 23.381 1.00 20.53 209 GLY A O 1
ATOM 1430 N N . SER A 1 210 ? 30.320 11.841 23.885 1.00 17.32 210 SER A N 1
ATOM 1431 C CA . SER A 1 210 ? 31.752 11.583 23.830 1.00 16.32 210 SER A CA 1
ATOM 1432 C C . SER A 1 210 ? 32.369 12.009 25.139 1.00 16.04 210 SER A C 1
ATOM 1433 O O . SER A 1 210 ? 32.041 13.081 25.676 1.00 16.46 210 SER A O 1
ATOM 1436 N N . PHE A 1 211 ? 33.239 11.148 25.655 1.00 15.05 211 PHE A N 1
ATOM 1437 C CA . PHE A 1 211 ? 33.850 11.383 26.960 1.00 15.84 211 PHE A CA 1
ATOM 1438 C C . PHE A 1 211 ? 35.369 11.168 26.898 1.00 14.66 211 PHE A C 1
ATOM 1439 O O . PHE A 1 211 ? 35.859 10.238 26.261 1.00 14.84 211 PHE A O 1
ATOM 1447 N N . LEU A 1 212 ? 36.065 12.092 27.545 1.00 13.54 212 LEU A N 1
ATOM 1448 C CA . LEU A 1 212 ? 37.514 11.973 27.731 1.00 14.08 212 LEU A CA 1
ATOM 1449 C C . LEU A 1 212 ? 37.799 11.965 29.229 1.00 14.34 212 LEU A C 1
ATOM 1450 O O . LEU A 1 212 ? 37.257 12.777 29.980 1.00 14.68 212 LEU A O 1
ATOM 1455 N N . THR A 1 213 ? 38.675 11.054 29.659 1.00 13.91 213 THR A N 1
ATOM 1456 C CA . THR A 1 213 ? 39.092 10.980 31.044 1.00 13.97 213 THR A CA 1
ATOM 1457 C C . THR A 1 213 ? 40.591 11.200 31.171 1.00 14.39 213 THR A C 1
ATOM 1458 O O . THR A 1 213 ? 41.411 10.615 30.420 1.00 14.79 213 THR A O 1
ATOM 1462 N N . VAL A 1 214 ? 40.920 12.031 32.166 1.00 14.80 214 VAL A N 1
ATOM 1463 C CA . VAL A 1 214 ? 42.285 12.318 32.539 1.00 14.49 214 VAL A CA 1
ATOM 1464 C C . VAL A 1 214 ? 42.578 11.572 33.823 1.00 14.12 214 VAL A C 1
ATOM 1465 O O . VAL A 1 214 ? 41.848 11.711 34.827 1.00 15.42 214 VAL A O 1
ATOM 1469 N N . ASN A 1 215 ? 43.656 10.779 33.808 1.00 14.99 215 ASN A N 1
ATOM 1470 C CA . ASN A 1 215 ? 44.204 10.176 35.019 1.00 15.02 215 ASN A CA 1
ATOM 1471 C C . ASN A 1 215 ? 45.456 10.969 35.401 1.00 14.95 215 ASN A C 1
ATOM 1472 O O . ASN A 1 215 ? 46.445 10.927 34.693 1.00 15.88 215 ASN A O 1
ATOM 1477 N N . PHE A 1 216 ? 45.343 11.757 36.460 1.00 15.39 216 PHE A N 1
ATOM 1478 C CA . PHE A 1 216 ? 46.414 12.608 36.934 1.00 15.71 216 PHE A CA 1
ATOM 1479 C C . PHE A 1 216 ? 47.471 11.779 37.684 1.00 17.82 216 PHE A C 1
ATOM 1480 O O . PHE A 1 216 ? 48.584 12.262 37.854 1.00 19.67 216 PHE A O 1
ATOM 1488 N N . ASN A 1 217 ? 47.118 10.597 38.155 1.00 17.79 217 ASN A N 1
ATOM 1489 C CA . ASN A 1 217 ? 48.121 9.696 38.825 1.00 17.81 217 ASN A CA 1
ATOM 1490 C C . ASN A 1 217 ? 49.144 9.236 37.808 1.00 20.12 217 ASN A C 1
ATOM 1491 O O . ASN A 1 217 ? 50.345 9.259 38.072 1.00 21.61 217 ASN A O 1
ATOM 1496 N N . THR A 1 218 ? 48.679 8.826 36.637 1.00 17.60 218 THR A N 1
ATOM 1497 C CA . THR A 1 218 ? 49.546 8.274 35.585 1.00 17.68 218 THR A CA 1
ATOM 1498 C C . THR A 1 218 ? 49.898 9.262 34.497 1.00 16.35 218 THR A C 1
ATOM 1499 O O . THR A 1 218 ? 50.782 9.042 33.648 1.00 18.72 218 THR A O 1
ATOM 1503 N N . GLY A 1 219 ? 49.217 10.420 34.488 1.00 16.59 219 GLY A N 1
ATOM 1504 C CA . GLY A 1 219 ? 49.425 11.422 33.446 1.00 15.96 219 GLY A CA 1
ATOM 1505 C C . GLY A 1 219 ? 48.9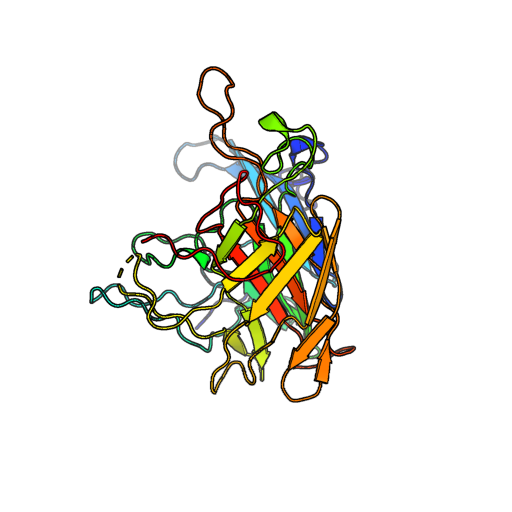67 10.988 32.066 1.00 15.68 219 GLY A C 1
ATOM 1506 O O . GLY A 1 219 ? 49.668 11.204 31.106 1.00 15.51 219 GLY A O 1
ATOM 1507 N N . LYS A 1 220 ? 47.809 10.348 31.998 1.00 16.29 220 LYS A N 1
ATOM 1508 C CA . LYS A 1 220 ? 47.255 9.835 30.757 1.00 16.13 220 LYS A CA 1
ATOM 1509 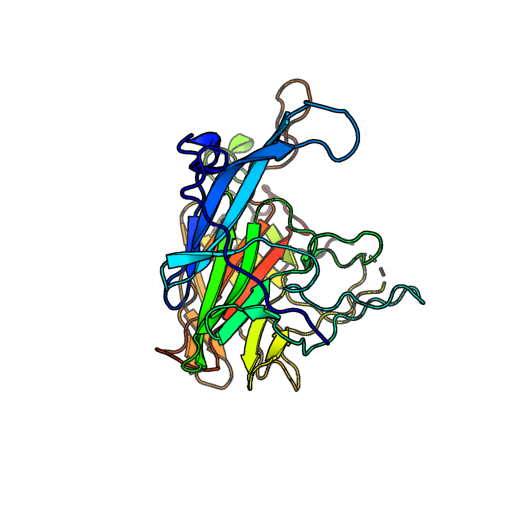C C . LYS A 1 220 ? 45.862 10.397 30.479 1.00 15.97 220 LYS A C 1
ATOM 1510 O O . LYS A 1 220 ? 45.114 10.687 31.410 1.00 16.08 220 LYS A O 1
ATOM 1516 N N . LEU A 1 221 ? 45.500 10.512 29.203 1.00 16.07 221 LEU A N 1
ATOM 1517 C CA . LEU A 1 221 ? 44.156 10.837 28.765 1.00 15.47 221 LEU A CA 1
ATOM 1518 C C . LEU A 1 221 ? 43.632 9.786 27.795 1.00 14.81 221 LEU A C 1
ATOM 1519 O O . LEU A 1 221 ? 44.329 9.373 26.873 1.00 15.45 221 LEU A O 1
ATOM 1524 N N . GLY A 1 222 ? 42.412 9.321 28.052 1.00 14.84 222 GLY A N 1
ATOM 1525 C CA . GLY A 1 222 ? 41.736 8.368 27.182 1.00 14.75 222 GLY A CA 1
ATOM 1526 C C . GLY A 1 222 ? 40.328 8.787 26.822 1.00 15.77 222 GLY A C 1
ATOM 1527 O O . GLY A 1 222 ? 39.732 9.675 27.456 1.00 16.44 222 GLY A O 1
ATOM 1528 N N . GLY A 1 223 ? 39.787 8.149 25.792 1.00 15.59 223 GLY A N 1
ATOM 1529 C CA . GLY A 1 223 ? 38.396 8.289 25.430 1.00 15.58 223 GLY A CA 1
ATOM 1530 C C . GLY A 1 223 ? 38.201 8.364 23.929 1.00 16.07 223 GLY A C 1
ATOM 1531 O O . GLY A 1 223 ? 39.144 8.271 23.169 1.00 16.78 223 GLY A O 1
ATOM 1532 N N . THR A 1 2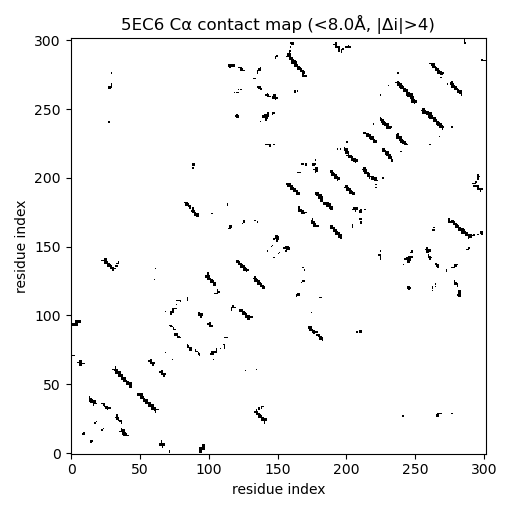24 ? 36.941 8.509 23.504 1.00 16.32 224 THR A N 1
ATOM 1533 C CA . THR A 1 224 ? 36.562 8.450 22.117 1.00 16.74 224 THR A CA 1
ATOM 1534 C C . THR A 1 224 ? 35.583 9.550 21.780 1.00 16.29 224 THR A C 1
ATOM 1535 O O . THR A 1 224 ? 34.567 9.721 22.470 1.00 17.31 224 THR A O 1
ATOM 1539 N N . ILE A 1 225 ? 35.887 10.247 20.696 1.00 15.56 225 ILE A N 1
ATOM 1540 C CA . ILE A 1 225 ? 34.967 11.198 20.115 1.00 16.64 225 ILE A CA 1
ATOM 1541 C C . ILE A 1 225 ? 34.127 10.413 19.067 1.00 16.63 225 ILE A C 1
ATOM 1542 O O . ILE A 1 225 ? 34.673 9.928 18.075 1.00 16.98 225 ILE A O 1
ATOM 1547 N N . VAL A 1 226 ? 32.836 10.315 19.347 1.00 17.58 226 VAL A N 1
ATOM 1548 C CA . VAL A 1 226 ? 31.928 9.399 18.603 1.00 18.25 226 VAL A CA 1
ATOM 1549 C C . VAL A 1 226 ? 31.446 10.022 17.281 1.00 18.40 226 VAL A C 1
ATOM 1550 O O . VAL A 1 226 ? 30.850 11.080 17.269 1.00 18.67 226 VAL A O 1
ATOM 1554 N N . GLY A 1 227 ? 31.692 9.309 16.192 1.00 18.69 227 GLY A N 1
ATOM 1555 C CA . GLY A 1 227 ? 31.333 9.721 14.869 1.00 19.71 227 GLY A CA 1
ATOM 1556 C C . GLY A 1 227 ? 29.910 9.361 14.445 1.00 21.68 227 GLY A C 1
ATOM 1557 O O . GLY A 1 227 ? 29.131 8.787 15.216 1.00 21.18 227 GLY A O 1
ATOM 1558 N N . ASN A 1 228 ? 29.629 9.760 13.197 1.00 22.96 228 ASN A N 1
ATOM 1559 C CA . ASN A 1 228 ? 28.313 9.526 12.570 1.00 22.38 228 ASN A CA 1
ATOM 1560 C C . ASN A 1 228 ? 28.489 9.802 11.082 1.00 22.69 228 ASN A C 1
ATOM 1561 O O . ASN A 1 228 ? 29.599 10.007 10.593 1.00 22.10 228 ASN A O 1
ATOM 1566 N N . SER A 1 229 ? 27.389 9.709 10.312 1.00 26.29 229 SER A N 1
ATOM 1567 C CA . SER A 1 229 ? 27.479 9.858 8.868 1.00 26.83 229 SER A CA 1
ATOM 1568 C C . SER A 1 229 ? 27.980 11.211 8.417 1.00 26.71 229 SER A C 1
ATOM 1569 O O . SER A 1 229 ? 28.505 11.290 7.348 1.00 29.35 229 SER A O 1
ATOM 1572 N N . GLU A 1 230 ? 27.845 12.257 9.243 1.00 24.33 230 GLU A N 1
ATOM 1573 C CA . GLU A 1 230 ? 28.334 13.583 8.890 1.00 23.47 230 GLU A CA 1
ATOM 1574 C C . GLU A 1 230 ? 29.788 13.816 9.360 1.00 22.26 230 GLU A C 1
ATOM 1575 O O . GLU A 1 230 ? 30.679 14.262 8.617 1.00 22.22 230 GLU A O 1
ATOM 1581 N N . PHE A 1 231 ? 29.992 13.550 10.637 1.00 22.54 231 PHE A N 1
ATOM 1582 C CA . PHE A 1 231 ? 31.304 13.726 11.246 1.00 20.98 231 PHE A CA 1
ATOM 1583 C C . PHE A 1 231 ? 32.360 12.803 10.660 1.00 20.89 231 PHE A C 1
ATOM 1584 O O . PHE A 1 231 ? 33.533 13.162 10.606 1.00 22.17 231 PHE A O 1
ATOM 1592 N N . GLY A 1 232 ? 31.964 11.597 10.265 1.00 21.56 232 GLY A N 1
ATOM 1593 C CA . GLY A 1 232 ? 32.902 10.585 9.827 1.00 22.32 232 GLY A CA 1
ATOM 1594 C C . GLY A 1 232 ? 33.256 9.681 10.969 1.00 20.80 232 GLY A C 1
ATOM 1595 O O . GLY A 1 232 ? 32.470 9.542 11.907 1.00 20.84 232 GLY A O 1
ATOM 1596 N N . ASP A 1 233 ? 34.400 9.022 10.827 1.00 21.59 233 ASP A N 1
ATOM 1597 C CA . ASP A 1 233 ? 34.808 7.975 11.744 1.00 21.38 233 ASP A CA 1
ATOM 1598 C C . ASP A 1 233 ? 35.044 8.615 13.127 1.00 20.18 233 ASP A C 1
ATOM 1599 O O . ASP A 1 233 ? 35.500 9.769 13.247 1.00 20.28 233 ASP A O 1
ATOM 1604 N N . SER A 1 234 ? 34.749 7.841 14.136 1.00 18.05 234 SER A N 1
ATOM 1605 C CA . SER A 1 234 ? 35.118 8.212 15.514 1.00 18.06 234 SER A CA 1
ATOM 1606 C C . SER A 1 234 ? 36.624 8.486 15.603 1.00 19.21 234 SER A C 1
ATOM 1607 O O . SER A 1 234 ? 37.426 7.949 14.854 1.00 18.72 234 SER A O 1
ATOM 1610 N N . ILE A 1 235 ? 37.006 9.281 16.613 1.00 18.21 235 ILE A N 1
ATOM 1611 C CA . ILE A 1 235 ? 38.423 9.539 16.897 1.00 17.81 235 ILE A CA 1
ATOM 1612 C C . ILE A 1 235 ? 38.724 8.930 18.258 1.00 16.73 235 ILE A C 1
ATOM 1613 O O . ILE A 1 235 ? 38.155 9.345 19.282 1.00 17.28 235 ILE A O 1
ATOM 1618 N N . GLU A 1 236 ? 39.544 7.895 18.266 1.00 16.92 236 GLU A N 1
ATOM 1619 C CA A GLU A 1 236 ? 39.903 7.205 19.493 0.63 17.72 236 GLU A CA 1
ATOM 1620 C CA B GLU A 1 236 ? 39.910 7.196 19.492 0.37 17.73 236 GLU A CA 1
ATOM 1621 C C . GLU A 1 236 ? 41.258 7.687 20.003 1.00 16.98 236 GLU A C 1
ATOM 1622 O O . GLU A 1 236 ? 42.241 7.619 19.302 1.00 17.05 236 GLU A O 1
ATOM 1633 N N . MET A 1 237 ? 41.296 8.161 21.245 1.00 16.89 237 MET A N 1
ATOM 1634 C CA . MET A 1 237 ? 42.606 8.535 21.850 1.00 16.81 237 MET A CA 1
ATOM 1635 C C . MET A 1 237 ? 43.400 7.288 22.048 1.00 15.82 237 MET A C 1
ATOM 1636 O O . MET A 1 237 ? 42.852 6.286 22.525 1.00 18.53 237 MET A O 1
ATOM 1641 N N . ARG A 1 238 ? 44.674 7.299 21.647 1.00 15.65 238 ARG A N 1
ATOM 1642 C CA . ARG A 1 238 ? 45.541 6.137 21.727 1.00 17.68 238 ARG A CA 1
ATOM 1643 C C . ARG A 1 238 ? 46.617 6.225 22.810 1.00 20.03 238 ARG A C 1
ATOM 1644 O O . ARG A 1 238 ? 46.757 5.301 23.623 1.00 26.68 238 ARG A O 1
ATOM 1652 N N . ASP A 1 239 ? 47.494 7.204 22.750 1.00 16.85 239 ASP A N 1
ATOM 1653 C CA . ASP A 1 239 ? 48.493 7.359 23.806 1.00 17.37 239 ASP A CA 1
ATOM 1654 C C . ASP A 1 239 ? 48.716 8.855 23.960 1.00 15.64 239 ASP A C 1
ATOM 1655 O O . ASP A 1 239 ? 49.370 9.486 23.131 1.00 17.63 239 ASP A O 1
ATOM 1660 N N . VAL A 1 240 ? 48.088 9.388 24.989 1.00 14.87 240 VAL A N 1
ATOM 1661 C CA . VAL A 1 240 ? 48.113 10.809 25.237 1.00 16.07 240 VAL A CA 1
ATOM 1662 C C . VAL A 1 240 ? 48.613 11.066 26.656 1.00 14.43 240 VAL A C 1
ATOM 1663 O O . VAL A 1 240 ? 48.026 10.611 27.609 1.00 15.69 240 VAL A O 1
ATOM 1667 N N . ASN A 1 241 ? 49.716 11.826 26.742 1.00 14.86 241 ASN A N 1
ATOM 1668 C CA . ASN A 1 241 ? 50.332 12.165 28.006 1.00 15.91 241 ASN A CA 1
ATOM 1669 C C . ASN A 1 241 ? 49.946 13.556 28.473 1.00 16.71 241 ASN A C 1
ATOM 1670 O O . ASN A 1 241 ? 49.844 14.451 27.643 1.00 16.72 241 ASN A O 1
ATOM 1675 N N . VAL A 1 242 ? 49.792 13.694 29.784 1.00 16.50 242 VAL A N 1
ATOM 1676 C CA . VAL A 1 242 ? 49.316 14.921 30.410 1.00 17.59 242 VAL A CA 1
ATOM 1677 C C . VAL A 1 242 ? 50.438 15.445 31.296 1.00 20.19 242 VAL A C 1
ATOM 1678 O O . VAL A 1 242 ? 50.943 14.666 32.141 1.00 20.95 242 VAL A O 1
ATOM 1682 N N . ASN A 1 243 ? 50.814 16.709 31.067 1.00 19.65 243 ASN A N 1
ATOM 1683 C CA . ASN A 1 243 ? 51.931 17.365 31.797 1.00 23.88 243 ASN A CA 1
ATOM 1684 C C . ASN A 1 243 ? 51.369 18.707 32.277 1.00 21.92 243 ASN A C 1
ATOM 1685 O O . ASN A 1 243 ? 51.094 19.565 31.446 1.00 20.58 243 ASN A O 1
ATOM 1690 N N . GLY A 1 244 ? 51.097 18.847 33.568 1.00 21.46 244 GLY A N 1
ATOM 1691 C CA . GLY A 1 244 ? 50.515 20.091 34.064 1.00 22.75 244 GLY A CA 1
ATOM 1692 C C . GLY A 1 244 ? 49.110 20.291 33.507 1.00 20.61 244 GLY A C 1
ATOM 1693 O O . GLY A 1 244 ? 48.272 19.432 33.646 1.00 20.86 244 GLY A O 1
ATOM 1694 N N . ASN A 1 245 ? 48.876 21.420 32.856 1.00 18.28 245 ASN A N 1
ATOM 1695 C CA . ASN A 1 245 ? 47.561 21.683 32.254 1.00 17.65 245 ASN A CA 1
ATOM 1696 C C . ASN A 1 245 ? 47.529 21.457 30.729 1.00 17.64 245 ASN A C 1
ATOM 1697 O O . ASN A 1 245 ? 46.664 22.004 30.029 1.00 17.46 245 ASN A O 1
ATOM 1702 N N . GLN A 1 246 ? 48.481 20.691 30.203 1.00 16.73 246 GLN A N 1
ATOM 1703 C CA . GLN A 1 246 ? 48.612 20.466 28.767 1.00 17.40 246 GLN A CA 1
ATOM 1704 C C . GLN A 1 246 ? 48.689 18.972 28.498 1.00 16.25 246 GLN A C 1
ATOM 1705 O O . GLN A 1 246 ? 49.135 18.176 29.354 1.00 18.64 246 GLN A O 1
ATOM 1711 N N . PHE A 1 247 ? 48.299 18.571 27.285 1.00 15.10 247 PHE A N 1
ATOM 1712 C CA . PHE A 1 247 ? 48.477 17.186 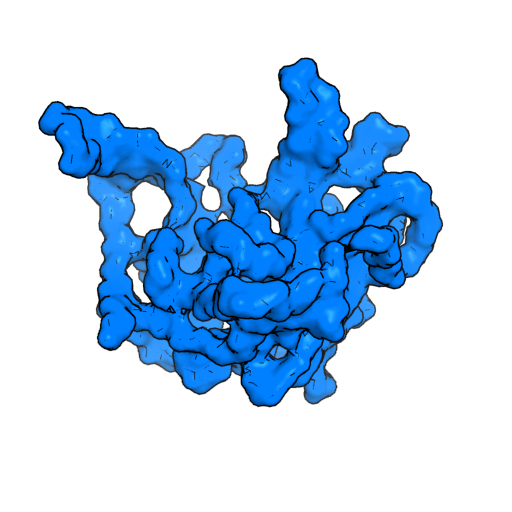26.904 1.00 15.80 247 PHE A CA 1
ATOM 1713 C C . PHE A 1 247 ? 48.783 17.047 25.418 1.00 16.05 247 PHE A C 1
ATOM 1714 O O . PHE A 1 247 ? 48.516 17.934 24.619 1.00 15.29 247 PHE A O 1
ATOM 1722 N N . SER A 1 248 ? 49.405 15.928 25.043 1.00 16.03 248 SER A N 1
ATOM 1723 C CA . SER A 1 248 ? 49.711 15.697 23.649 1.00 16.87 248 SER A CA 1
ATOM 1724 C C . SER A 1 248 ? 49.956 14.198 23.455 1.00 15.06 248 SER A C 1
ATOM 1725 O O . SER A 1 248 ? 50.307 13.481 24.388 1.00 15.50 248 SER A O 1
ATOM 1728 N N . GLY A 1 249 ? 49.732 13.770 22.239 1.00 15.39 249 GLY A N 1
ATOM 1729 C CA . GLY A 1 249 ? 49.998 12.377 21.868 1.00 16.08 249 GLY A CA 1
ATOM 1730 C C . GLY A 1 249 ? 49.273 11.990 20.596 1.00 15.02 249 GLY A C 1
ATOM 1731 O O . GLY A 1 249 ? 49.144 12.797 19.671 1.00 16.14 249 GLY A O 1
ATOM 1732 N N . THR A 1 250 ? 48.834 10.718 20.534 1.00 15.49 250 THR A N 1
ATOM 1733 C CA . THR A 1 250 ? 48.277 10.169 19.318 1.00 16.46 250 THR A CA 1
ATOM 1734 C C . THR A 1 250 ? 46.826 9.713 19.496 1.00 15.79 250 THR A C 1
ATOM 1735 O O . THR A 1 250 ? 46.391 9.346 20.596 1.00 16.26 250 THR A O 1
ATOM 1739 N N . ALA A 1 251 ? 46.093 9.788 18.391 1.00 15.59 251 ALA A N 1
ATOM 1740 C CA . ALA A 1 251 ? 44.748 9.264 18.266 1.00 15.52 251 ALA A CA 1
ATOM 1741 C C . ALA A 1 251 ? 44.607 8.623 16.908 1.00 16.79 251 ALA A C 1
ATOM 1742 O O . ALA A 1 251 ? 45.467 8.820 16.046 1.00 18.32 251 ALA A O 1
ATOM 1744 N N . SER A 1 252 ? 43.547 7.819 16.728 1.00 17.16 252 SER A N 1
ATOM 1745 C CA . SER A 1 252 ? 43.294 7.154 15.446 1.00 17.51 252 SER A CA 1
ATOM 1746 C C . SER A 1 252 ? 41.911 7.443 14.976 1.00 17.96 252 SER A C 1
ATOM 1747 O O . SER A 1 252 ? 40.958 7.614 15.786 1.00 18.64 252 SER A O 1
ATOM 1750 N N . SER A 1 253 ? 41.762 7.433 13.657 1.00 17.03 253 SER A N 1
ATOM 1751 C CA . SER A 1 253 ? 40.447 7.540 13.066 1.00 18.58 253 SER A CA 1
ATOM 1752 C C . SER A 1 253 ? 40.485 6.886 11.704 1.00 19.17 253 SER A C 1
ATOM 1753 O O . SER A 1 253 ? 41.279 7.274 10.868 1.00 19.56 253 SER A O 1
ATOM 1756 N N . GLY A 1 254 ? 39.669 5.846 11.517 1.00 21.50 254 GLY A N 1
ATOM 1757 C CA . GLY A 1 254 ? 39.682 5.184 10.198 1.00 22.54 254 GLY A CA 1
ATOM 1758 C C . GLY A 1 254 ? 41.025 4.690 9.677 1.00 21.76 254 GLY A C 1
ATOM 1759 O O . GLY A 1 254 ? 41.275 4.708 8.460 1.00 23.85 254 GLY A O 1
ATOM 1760 N N . GLY A 1 255 ? 41.886 4.259 10.577 1.00 21.26 255 GLY A N 1
ATOM 1761 C CA . GLY A 1 255 ? 43.199 3.765 10.191 1.00 21.64 255 GLY A CA 1
ATOM 1762 C C . GLY A 1 255 ? 44.294 4.798 10.129 1.00 22.01 255 GLY A C 1
ATOM 1763 O O . GLY A 1 255 ? 45.455 4.441 9.974 1.00 23.09 255 GLY A O 1
ATOM 1764 N N . HIS A 1 256 ? 43.928 6.074 10.236 1.00 19.84 256 HIS A N 1
ATOM 1765 C CA . HIS A 1 256 ? 44.878 7.179 10.195 1.00 19.42 256 HIS A CA 1
ATOM 1766 C C . HIS A 1 256 ? 45.243 7.604 11.616 1.00 19.06 256 HIS A C 1
ATOM 1767 O O . HIS A 1 256 ? 44.389 7.627 12.505 1.00 19.99 256 HIS A O 1
ATOM 1774 N N . THR A 1 257 ? 46.500 7.948 11.807 1.00 18.89 257 THR A N 1
ATO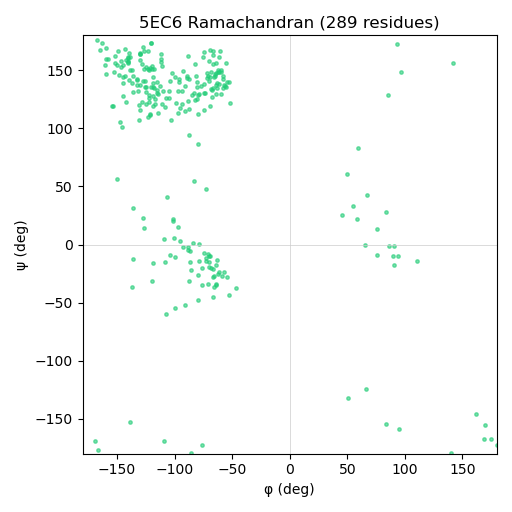M 1775 C CA . THR A 1 257 ? 47.008 8.418 13.107 1.00 18.61 257 THR A CA 1
ATOM 1776 C C . THR A 1 257 ? 47.017 9.938 13.079 1.00 19.60 257 THR A C 1
ATOM 1777 O O . THR A 1 257 ? 47.544 10.540 12.130 1.00 18.38 257 THR A O 1
ATOM 1781 N N . GLY A 1 258 ? 46.477 10.534 14.131 1.00 18.72 258 GLY A N 1
ATOM 1782 C CA . GLY A 1 258 ? 46.530 11.998 14.273 1.00 19.19 258 GLY A CA 1
ATOM 1783 C C . GLY A 1 258 ? 47.261 12.398 15.527 1.00 17.96 258 GLY A C 1
ATOM 1784 O O . GLY A 1 258 ? 47.323 11.668 16.501 1.00 17.87 258 GLY A O 1
ATOM 1785 N N . GLN A 1 259 ? 47.829 13.605 15.487 1.00 16.89 259 GLN A N 1
ATOM 1786 C CA A GLN A 1 259 ? 48.488 14.173 16.617 0.51 16.75 259 GLN A CA 1
ATOM 1787 C CA B GLN A 1 259 ? 48.481 14.168 16.641 0.49 16.30 259 GLN A CA 1
ATOM 1788 C C . GLN A 1 259 ? 47.503 14.997 17.458 1.00 15.45 259 GLN A C 1
ATOM 1789 O O . GLN A 1 259 ? 46.846 15.878 16.936 1.00 16.31 259 GLN A O 1
ATOM 1800 N N . VAL A 1 260 ? 47.390 14.646 18.726 1.00 15.15 260 VAL A N 1
ATOM 1801 C CA . VAL A 1 260 ? 46.498 15.316 19.689 1.00 15.18 260 VAL A CA 1
ATOM 1802 C C . VAL A 1 260 ? 47.340 16.401 20.402 1.00 15.88 260 VAL A C 1
ATOM 1803 O O . VAL A 1 260 ? 48.482 16.150 20.821 1.00 16.07 260 VAL A O 1
ATOM 1807 N N . SER A 1 261 ? 46.786 17.611 20.479 1.00 15.16 261 SER A N 1
ATOM 1808 C CA A SER A 1 261 ? 47.385 18.686 21.252 0.63 16.25 261 SER A CA 1
ATOM 1809 C CA B SER A 1 261 ? 47.387 18.720 21.224 0.37 16.03 261 SER A CA 1
ATOM 1810 C C . SER A 1 261 ? 46.262 19.423 21.940 1.00 15.94 261 SER A C 1
ATOM 1811 O O . SER A 1 261 ? 45.321 19.848 21.292 1.00 16.04 261 SER A O 1
ATOM 1816 N N . GLY A 1 262 ? 46.357 19.568 23.249 1.00 14.99 262 GLY A N 1
ATOM 1817 C CA . GLY A 1 262 ? 45.309 20.264 23.956 1.00 15.15 262 GLY A CA 1
ATOM 1818 C C . GLY A 1 262 ? 45.647 20.600 25.383 1.00 16.25 262 GLY A C 1
ATOM 1819 O O . GLY A 1 262 ? 46.794 20.498 25.786 1.00 15.89 262 GLY A O 1
ATOM 1820 N N . GLY A 1 263 ? 44.646 21.035 26.118 1.00 14.91 263 GLY A N 1
ATOM 1821 C CA . GLY A 1 263 ? 44.862 21.441 27.493 1.00 15.86 263 GLY A CA 1
ATOM 1822 C C . GLY A 1 263 ? 43.646 21.529 28.307 1.00 14.67 263 GLY A C 1
ATOM 1823 O O . GLY A 1 263 ? 42.498 21.339 27.828 1.00 14.49 263 GLY A O 1
ATOM 1824 N N . LEU A 1 264 ? 43.869 21.762 29.595 1.00 14.73 264 LEU A N 1
ATOM 1825 C CA . LEU A 1 264 ? 42.790 21.988 30.540 1.00 14.79 264 LEU A CA 1
ATOM 1826 C C . LEU A 1 264 ? 42.593 23.490 30.703 1.00 14.50 264 LEU A C 1
ATOM 1827 O O . LEU A 1 264 ? 43.598 24.237 30.739 1.00 16.37 264 LEU A O 1
ATOM 1832 N N . PHE A 1 265 ? 41.332 23.864 30.770 1.00 16.18 265 PHE A N 1
ATOM 1833 C CA . PHE A 1 265 ? 40.898 25.253 30.841 1.00 15.81 265 PHE A CA 1
ATOM 1834 C C . PHE A 1 265 ? 40.040 25.472 32.094 1.00 16.32 265 PHE A C 1
ATOM 1835 O O . PHE A 1 265 ? 39.493 24.541 32.675 1.00 16.31 265 PHE A O 1
ATOM 1843 N N . ALA A 1 266 ? 39.845 26.759 32.394 1.00 16.71 266 ALA A N 1
ATOM 1844 C CA . ALA A 1 266 ? 39.031 27.296 33.514 1.00 17.14 266 ALA A CA 1
ATOM 1845 C C . ALA A 1 266 ? 39.785 27.390 34.822 1.00 18.95 266 ALA A C 1
ATOM 1846 O O . ALA A 1 266 ? 40.436 26.410 35.291 1.00 17.84 266 ALA A O 1
ATOM 1848 N N . LYS A 1 267 ? 39.713 28.592 35.417 1.00 20.30 267 LYS A N 1
ATOM 1849 C CA . LYS A 1 267 ? 40.259 28.768 36.758 1.00 20.56 267 LYS A CA 1
ATOM 1850 C C . LYS A 1 267 ? 39.452 27.968 37.759 1.00 18.60 267 LYS A C 1
ATOM 1851 O O . LYS A 1 267 ? 38.310 27.604 37.526 1.00 18.65 267 LYS A O 1
ATOM 1857 N N . GLU A 1 268 ? 40.053 27.774 38.939 1.00 19.73 268 GLU A N 1
ATOM 1858 C CA . GLU A 1 268 ? 39.321 27.215 40.063 1.00 20.15 268 GLU A CA 1
ATOM 1859 C C . GLU A 1 268 ? 38.120 28.034 40.547 1.00 20.03 268 GLU A C 1
ATOM 1860 O O . GLU A 1 268 ? 38.052 29.225 40.257 1.00 22.77 268 GLU A O 1
ATOM 1866 N N . GLU A 1 269 ? 37.219 27.397 41.287 1.00 20.21 269 GLU A N 1
ATOM 1867 C CA . GLU A 1 269 ? 36.074 28.070 41.874 1.00 21.22 269 GLU A CA 1
ATOM 1868 C C . GLU A 1 269 ? 36.279 28.054 43.367 1.00 20.80 269 GLU A C 1
ATOM 1869 O O . GLU A 1 269 ? 36.686 27.035 43.934 1.00 20.96 269 GLU A O 1
ATOM 1875 N N . ARG A 1 270 ? 35.999 29.193 44.000 1.00 20.55 270 ARG A N 1
ATOM 1876 C CA . ARG A 1 270 ? 36.179 29.333 45.468 1.00 20.49 270 ARG A CA 1
ATOM 1877 C C . ARG A 1 270 ? 34.906 29.733 46.166 1.00 20.61 270 ARG A C 1
ATOM 1878 O O . ARG A 1 270 ? 34.026 30.393 45.617 1.00 20.00 270 ARG A O 1
ATOM 1886 N N . PHE A 1 271 ? 34.785 29.297 47.407 1.00 20.64 271 PHE A N 1
ATOM 1887 C CA . PHE A 1 271 ? 33.788 29.841 48.264 1.00 20.83 271 PHE A CA 1
ATOM 1888 C C . PHE A 1 271 ? 34.133 31.281 48.612 1.00 19.69 271 PHE A C 1
ATOM 1889 O O . PHE A 1 271 ? 35.261 31.797 48.415 1.00 18.45 271 PHE A O 1
ATOM 1897 N N . TYR A 1 272 ? 33.132 31.946 49.177 1.00 19.43 272 TYR A N 1
ATOM 1898 C CA . TYR A 1 272 ? 33.295 33.358 49.504 1.00 19.19 272 TYR A CA 1
ATOM 1899 C C . TYR A 1 272 ? 34.552 33.672 50.357 1.00 19.28 272 TYR A C 1
ATOM 1900 O O . TYR A 1 272 ? 35.260 34.657 50.080 1.00 19.29 272 TYR A O 1
ATOM 1909 N N . SER A 1 273 ? 34.777 32.842 51.359 1.00 18.94 273 SER A N 1
ATOM 1910 C CA . SER A 1 273 ? 35.900 32.991 52.306 1.00 20.89 273 SER A CA 1
ATOM 1911 C C . SER A 1 273 ? 37.269 32.840 51.659 1.00 20.96 273 SER A C 1
ATOM 1912 O O . SER A 1 273 ? 38.278 33.253 52.243 1.00 19.62 273 SER A O 1
ATOM 1915 N N . GLY A 1 274 ? 37.303 32.241 50.449 1.00 20.01 274 GLY A N 1
ATOM 1916 C CA . GLY A 1 274 ? 38.576 31.909 49.779 1.00 20.40 274 GLY A CA 1
ATOM 1917 C C . GLY A 1 274 ? 38.879 30.422 49.698 1.00 20.80 274 GLY A C 1
ATOM 1918 O O . GLY A 1 274 ? 39.762 30.050 48.940 1.00 22.63 274 GLY A O 1
ATOM 1919 N N . THR A 1 275 ? 38.152 29.597 50.457 1.00 20.41 275 THR A N 1
ATOM 1920 C CA . THR A 1 275 ? 38.314 28.150 50.462 1.00 23.31 275 THR A CA 1
ATOM 1921 C C . THR A 1 275 ? 38.025 27.581 49.076 1.00 22.20 275 THR A C 1
ATOM 1922 O O . THR A 1 275 ? 37.123 27.995 48.428 1.00 22.05 275 THR A O 1
ATOM 1926 N N . LEU A 1 276 ? 38.840 26.625 48.645 1.00 22.60 276 LEU A N 1
ATOM 1927 C CA . LEU A 1 276 ? 38.597 25.984 47.328 1.00 23.91 276 LEU A CA 1
ATOM 1928 C C . LEU A 1 276 ? 37.308 25.221 47.280 1.00 22.94 276 LEU A C 1
ATOM 1929 O O . LEU A 1 276 ? 37.036 24.418 48.182 1.00 26.03 276 LEU A O 1
ATOM 1934 N N . GLU A 1 277 ? 36.486 25.465 46.250 1.00 21.02 277 GLU A N 1
ATOM 1935 C CA . GLU A 1 277 ? 35.266 24.696 46.060 1.00 20.96 277 GLU A CA 1
ATOM 1936 C C . GLU A 1 277 ? 35.501 23.615 44.995 1.00 22.58 277 GLU A C 1
ATOM 1937 O O . GLU A 1 277 ? 35.205 22.425 45.233 1.00 24.52 277 GLU A O 1
ATOM 1943 N N . HIS A 1 278 ? 35.956 24.041 43.833 1.00 21.24 278 HIS A N 1
ATOM 1944 C CA . HIS A 1 278 ? 36.319 23.124 42.714 1.00 21.26 278 HIS A CA 1
ATOM 1945 C C . HIS A 1 278 ? 37.660 23.524 42.176 1.00 19.31 278 HIS A C 1
ATOM 1946 O O . HIS A 1 278 ? 37.971 24.730 41.991 1.00 19.95 278 HIS A O 1
ATOM 1953 N N . PRO A 1 279 ? 38.491 22.542 41.814 1.00 17.22 279 PRO A N 1
ATOM 1954 C CA . PRO A 1 279 ? 39.794 22.819 41.243 1.00 17.75 279 PRO A CA 1
ATOM 1955 C C . PRO A 1 279 ? 39.664 23.476 39.859 1.00 16.71 279 PRO A C 1
ATOM 1956 O O . PRO A 1 279 ? 38.562 23.435 39.250 1.00 18.26 279 PRO A O 1
ATOM 1960 N N . SER A 1 280 ? 40.768 24.009 39.393 1.00 16.95 280 SER A N 1
ATOM 1961 C CA . SER A 1 280 ? 40.921 24.438 38.004 1.00 17.30 280 SER A CA 1
ATOM 1962 C C . SER A 1 280 ? 40.735 23.241 37.092 1.00 17.20 280 SER A C 1
ATOM 1963 O O . SER A 1 280 ? 40.768 22.080 37.552 1.00 16.74 280 SER A O 1
ATOM 1966 N N . GLY A 1 281 ? 40.570 23.526 35.812 1.00 17.23 281 GLY A N 1
ATOM 1967 C CA . GLY A 1 281 ? 40.427 22.454 34.805 1.00 18.03 281 GLY A CA 1
ATOM 1968 C C . GLY A 1 281 ? 39.055 21.903 34.642 1.00 18.11 281 GLY A C 1
ATOM 1969 O O . GLY A 1 281 ? 38.877 20.741 34.261 1.00 15.88 281 GLY A O 1
ATOM 1970 N N . GLY A 1 282 ? 38.039 22.716 34.917 1.00 14.86 282 GLY A N 1
ATOM 1971 C CA . GLY A 1 282 ? 36.707 22.343 34.674 1.00 15.21 282 GLY A CA 1
ATOM 1972 C C . GLY A 1 282 ? 36.258 22.229 33.203 1.00 14.63 282 GLY A C 1
ATOM 1973 O O . GLY A 1 282 ? 35.136 21.788 32.954 1.00 15.69 282 GLY A O 1
ATOM 1974 N N . GLU A 1 283 ? 37.107 22.696 32.303 1.00 14.92 283 GLU A N 1
ATOM 1975 C CA . GLU A 1 283 ? 36.902 22.566 30.880 1.00 14.79 283 GLU A CA 1
ATOM 1976 C C . GLU A 1 283 ? 38.147 22.003 30.213 1.00 15.61 283 GLU A C 1
ATOM 1977 O O . GLU A 1 283 ? 39.248 21.986 30.790 1.00 15.32 283 GLU A O 1
ATOM 1983 N N . ILE A 1 284 ? 37.975 21.534 28.975 1.00 15.38 284 ILE A N 1
ATOM 1984 C CA . ILE A 1 284 ? 39.023 20.830 28.263 1.00 14.24 284 ILE A CA 1
ATOM 1985 C C . ILE A 1 284 ? 38.847 21.127 26.780 1.00 14.96 284 ILE A C 1
ATOM 1986 O O . ILE A 1 284 ? 37.736 21.308 26.332 1.00 16.03 284 ILE A O 1
ATOM 1991 N N . GLY A 1 285 ? 39.934 21.214 26.053 1.00 14.52 285 GLY A N 1
ATOM 1992 C CA . GLY A 1 285 ? 39.846 21.390 24.594 1.00 14.25 285 GLY A CA 1
ATOM 1993 C C . GLY A 1 285 ? 41.153 21.095 23.898 1.00 14.72 285 GLY A C 1
ATOM 1994 O O . GLY A 1 285 ? 42.179 20.947 24.536 1.00 14.52 285 GLY A O 1
ATOM 1995 N N . GLY A 1 286 ? 41.096 20.973 22.576 1.00 14.08 286 GLY A N 1
ATOM 1996 C CA . GLY A 1 286 ? 42.276 20.732 21.823 1.00 14.74 286 GLY A CA 1
ATOM 1997 C C . GLY A 1 286 ? 42.007 20.495 20.358 1.00 15.87 286 GLY A C 1
ATOM 1998 O O . GLY A 1 286 ? 40.900 20.738 19.871 1.00 15.76 286 GLY A O 1
ATOM 1999 N N . THR A 1 287 ? 43.046 20.000 19.679 1.00 14.77 287 THR A N 1
ATOM 2000 C CA . THR A 1 287 ? 42.979 19.694 18.256 1.00 15.45 287 THR A CA 1
ATOM 2001 C C . THR A 1 287 ? 43.494 18.280 18.016 1.00 15.17 287 THR A C 1
ATOM 2002 O O . THR A 1 287 ? 44.267 17.728 18.819 1.00 15.89 287 THR A O 1
ATOM 2006 N N . VAL A 1 288 ? 43.071 17.744 16.878 1.00 15.21 288 VAL A N 1
ATOM 2007 C CA . VAL A 1 288 ? 43.592 16.458 16.397 1.00 14.48 288 VAL A CA 1
ATOM 2008 C C . VAL A 1 288 ? 43.972 16.648 14.951 1.00 16.53 288 VAL A C 1
ATOM 2009 O O . VAL A 1 288 ? 43.139 17.046 14.165 1.00 17.17 288 VAL A O 1
ATOM 2013 N N . ASN A 1 289 ? 45.248 16.441 14.628 1.00 15.27 289 ASN A N 1
ATOM 2014 C CA . ASN A 1 289 ? 45.808 16.829 13.344 1.00 16.40 289 ASN A CA 1
ATOM 2015 C C . ASN A 1 289 ? 46.379 15.594 12.635 1.00 16.76 289 ASN A C 1
ATOM 2016 O O . ASN A 1 289 ? 47.383 15.018 13.103 1.00 16.56 289 ASN A O 1
ATOM 2021 N N . PHE A 1 290 ? 45.715 15.218 11.532 1.00 16.62 290 PHE A N 1
ATOM 2022 C CA . PHE A 1 290 ? 46.068 14.028 10.746 1.00 18.54 290 PHE A CA 1
ATOM 2023 C C . PHE A 1 290 ? 46.985 14.390 9.553 1.00 22.65 290 PHE A C 1
ATOM 2024 O O . PHE A 1 290 ? 47.367 13.521 8.768 1.00 22.91 290 PHE A O 1
ATOM 2032 N N . GLY A 1 291 ? 47.355 15.656 9.440 1.00 21.02 291 GLY A N 1
ATOM 2033 C CA . GLY A 1 291 ? 48.131 16.149 8.304 1.00 21.48 291 GLY A CA 1
ATOM 2034 C C . GLY A 1 291 ? 47.699 17.518 7.877 1.00 22.17 291 GLY A C 1
ATOM 2035 O O . GLY A 1 291 ? 46.535 17.907 8.051 1.00 20.01 291 GLY A O 1
ATOM 2036 N N . SER A 1 292 ? 48.635 18.196 7.225 1.00 25.43 292 SER A N 1
ATOM 2037 C CA . SER A 1 292 ? 48.372 19.492 6.612 1.00 27.70 292 SER A CA 1
ATOM 2038 C C . SER A 1 292 ? 47.160 19.435 5.709 1.00 26.15 292 SER A C 1
ATOM 2039 O O . SER A 1 292 ? 47.102 18.619 4.770 1.00 26.59 292 SER A O 1
ATOM 2042 N N . ASN A 1 293 ? 46.165 20.273 6.006 1.00 23.19 293 ASN A N 1
ATOM 2043 C CA . ASN A 1 293 ? 44.917 20.365 5.260 1.00 24.40 293 ASN A CA 1
ATOM 2044 C C . ASN A 1 293 ? 44.099 19.105 5.162 1.00 23.78 293 ASN A C 1
ATOM 2045 O O . ASN A 1 293 ? 43.218 18.965 4.300 1.00 24.85 293 ASN A O 1
ATOM 2050 N N . SER A 1 294 ? 44.314 18.188 6.092 1.00 22.36 294 SER A N 1
ATOM 2051 C CA . SER A 1 294 ? 43.476 17.004 6.116 1.00 20.94 294 SER A CA 1
ATOM 2052 C C . SER A 1 294 ? 42.064 17.301 6.503 1.00 22.34 294 SER A C 1
ATOM 2053 O O . SER A 1 294 ? 41.833 18.002 7.511 1.00 20.13 294 SER A O 1
ATOM 2056 N N . PRO A 1 295 ? 41.080 16.764 5.787 1.00 21.45 295 PRO A N 1
ATOM 2057 C CA . PRO A 1 295 ? 39.699 16.957 6.194 1.00 22.37 295 PRO A CA 1
ATOM 2058 C C . PRO A 1 295 ? 39.309 16.179 7.456 1.00 21.30 295 PRO A C 1
ATOM 2059 O O . PRO A 1 295 ? 38.221 16.403 7.960 1.00 22.77 295 PRO A O 1
ATOM 2063 N N . LEU A 1 296 ? 40.179 15.295 7.969 1.00 20.00 296 LEU A N 1
ATOM 2064 C CA . LEU A 1 296 ? 39.961 14.564 9.195 1.00 20.29 296 LEU A CA 1
ATOM 2065 C C . LEU A 1 296 ? 40.244 15.437 10.411 1.00 18.95 296 LEU A C 1
ATOM 2066 O O . LEU A 1 296 ? 39.884 15.060 11.526 1.00 19.15 296 LEU A O 1
ATOM 2071 N N . ASN A 1 297 ? 40.910 16.573 10.201 1.00 17.99 297 ASN A N 1
ATOM 2072 C CA . ASN A 1 297 ? 41.369 17.367 11.365 1.00 16.24 297 ASN A CA 1
ATOM 2073 C C . ASN A 1 297 ? 40.185 17.904 12.139 1.00 17.15 297 ASN A C 1
ATOM 2074 O O . ASN A 1 297 ? 39.131 18.263 11.599 1.00 17.07 297 ASN A O 1
ATOM 2079 N N . ALA A 1 298 ? 40.369 17.950 13.454 1.00 16.50 298 ALA A N 1
ATOM 2080 C CA . ALA A 1 298 ? 39.254 18.245 14.393 1.00 16.28 298 ALA A CA 1
ATOM 2081 C C . ALA A 1 298 ? 39.706 19.212 15.468 1.00 15.51 298 ALA A C 1
ATOM 2082 O O . ALA A 1 298 ? 40.875 19.200 15.876 1.00 16.39 298 ALA A O 1
ATOM 2084 N N . SER A 1 299 ? 38.768 20.001 15.958 1.00 14.86 299 SER A N 1
ATOM 2085 C CA . SER A 1 299 ? 38.876 20.587 17.295 1.00 14.93 299 SER A CA 1
ATOM 2086 C C . SER A 1 299 ? 37.840 19.988 18.219 1.00 14.97 299 SER A C 1
ATOM 2087 O O . SER A 1 299 ? 36.897 19.342 17.803 1.00 15.58 299 SER A O 1
ATOM 2090 N N . PHE A 1 300 ? 38.029 20.165 19.524 1.00 13.61 300 PHE A N 1
ATOM 2091 C CA . PHE A 1 300 ? 37.082 19.644 20.482 1.00 14.44 300 PHE A CA 1
ATOM 2092 C C . PHE A 1 300 ? 37.093 20.502 21.738 1.00 14.57 300 PHE A C 1
ATOM 2093 O O . PHE A 1 300 ? 38.084 21.191 22.027 1.00 14.31 300 PHE A O 1
ATOM 2101 N N . GLY A 1 301 ? 35.976 20.454 22.474 1.00 14.75 301 GLY A N 1
ATOM 2102 C CA . GLY A 1 301 ? 35.877 21.119 23.750 1.00 15.43 301 GLY A CA 1
ATOM 2103 C C . GLY A 1 301 ? 34.794 20.496 24.579 1.00 14.81 301 GLY A C 1
ATOM 2104 O O . GLY A 1 301 ? 33.862 19.823 24.061 1.00 16.08 301 GLY A O 1
ATOM 2105 N N . GLY A 1 302 ? 34.875 20.713 25.886 1.00 14.25 302 GLY A N 1
ATOM 2106 C CA . GLY A 1 302 ? 33.833 20.212 26.753 1.00 14.88 302 GLY A CA 1
ATOM 2107 C C . GLY A 1 302 ? 34.053 20.527 28.211 1.00 14.61 302 GLY A C 1
ATOM 2108 O O . GLY A 1 302 ? 34.958 21.291 28.560 1.00 15.64 302 GLY A O 1
ATOM 2109 N N . THR A 1 303 ? 33.190 19.945 29.029 1.00 15.40 303 THR A N 1
ATOM 2110 C CA . THR A 1 303 ? 33.063 20.299 30.431 1.00 16.32 303 THR A CA 1
ATOM 2111 C C . THR A 1 303 ? 33.319 19.082 31.306 1.00 15.75 303 THR A C 1
ATOM 2112 O O . THR A 1 303 ? 33.022 17.943 30.936 1.00 17.00 303 THR A O 1
ATOM 2116 N N . ARG A 1 304 ? 33.794 19.348 32.511 1.00 16.18 304 ARG A N 1
ATOM 2117 C CA . ARG A 1 304 ? 34.072 18.321 33.511 1.00 16.63 304 ARG A CA 1
ATOM 2118 C C . ARG A 1 304 ? 32.761 17.816 34.108 1.00 17.88 304 ARG A C 1
ATOM 2119 O O . ARG A 1 304 ? 32.051 18.555 34.788 1.00 20.36 304 ARG A O 1
ATOM 2127 N N . ARG A 1 305 ? 32.451 16.556 33.889 1.00 16.77 305 ARG A N 1
ATOM 2128 C CA A ARG A 1 305 ? 31.220 15.954 34.392 0.46 18.56 305 ARG A CA 1
ATOM 2129 C CA B ARG A 1 305 ? 31.221 15.956 34.392 0.54 18.69 305 ARG A CA 1
ATOM 2130 C C . ARG A 1 305 ? 31.412 15.475 35.826 1.00 19.24 305 ARG A C 1
ATOM 2131 O O . ARG A 1 305 ? 30.484 15.516 36.639 1.00 19.60 305 ARG A O 1
ATOM 2146 N N . GLU A 1 306 ? 32.615 15.008 36.148 1.00 18.22 306 GLU A N 1
ATOM 2147 C CA . GLU A 1 306 ? 32.863 14.371 37.439 1.00 18.62 306 GLU A CA 1
ATOM 2148 C C . GLU A 1 306 ? 34.349 14.416 37.683 1.00 17.10 306 GLU A C 1
ATOM 2149 O O . GLU A 1 306 ? 35.165 14.284 36.742 1.00 17.46 306 GLU A O 1
ATOM 2155 N N . TYR A 1 307 ? 34.712 14.539 38.949 1.00 17.31 307 TYR A N 1
ATOM 2156 C CA . TYR A 1 307 ? 36.120 14.378 39.304 1.00 16.55 307 TYR A CA 1
ATOM 2157 C C . TYR A 1 307 ? 36.252 13.837 40.694 1.00 17.95 307 TYR A C 1
ATOM 2158 O O . TYR A 1 307 ? 35.334 13.955 41.535 1.00 17.92 307 TYR A O 1
ATOM 2167 N N . ASN A 1 308 ? 37.382 13.156 40.932 1.00 16.89 308 ASN A N 1
ATOM 2168 C CA . ASN A 1 308 ? 37.692 12.607 42.249 1.00 18.10 308 ASN A CA 1
ATOM 2169 C C . ASN A 1 308 ? 39.196 12.652 42.441 1.00 17.48 308 ASN A C 1
ATOM 2170 O O . ASN A 1 308 ? 39.931 11.862 41.854 1.00 16.36 308 ASN A O 1
ATOM 2175 N N . ALA A 1 309 ? 39.653 13.584 43.262 1.00 17.94 309 ALA A N 1
ATOM 2176 C CA . ALA A 1 309 ? 41.061 13.701 43.516 1.00 17.74 309 ALA A CA 1
ATOM 2177 C C . ALA A 1 309 ? 41.647 12.497 44.266 1.00 18.32 309 ALA A C 1
ATOM 2178 O O . ALA A 1 309 ? 42.848 12.252 44.201 1.00 17.21 309 ALA A O 1
ATOM 2180 N N . ALA A 1 310 ? 40.771 11.752 44.957 1.00 18.58 310 ALA A N 1
ATOM 2181 C CA . ALA A 1 310 ? 41.178 10.605 45.746 1.00 19.20 310 ALA A CA 1
ATOM 2182 C C . ALA A 1 310 ? 41.220 9.283 44.987 1.00 20.37 310 ALA A C 1
ATOM 2183 O O . ALA A 1 310 ? 41.620 8.243 45.567 1.00 22.89 310 ALA A O 1
ATOM 2185 N N . ASP A 1 311 ? 40.855 9.268 43.700 1.00 20.46 311 ASP A N 1
ATOM 2186 C CA . ASP A 1 311 ? 40.846 8.035 42.941 1.00 20.34 311 ASP A CA 1
ATOM 2187 C C . ASP A 1 311 ? 42.259 7.527 42.760 1.00 19.73 311 ASP A C 1
ATOM 2188 O O . ASP A 1 311 ? 43.135 8.280 42.353 1.00 20.08 311 ASP A O 1
ATOM 2193 N N . THR A 1 312 ? 42.490 6.251 43.136 1.00 20.00 312 THR A N 1
ATOM 2194 C CA . THR A 1 312 ? 43.798 5.659 43.035 1.00 21.58 312 THR A CA 1
ATOM 2195 C C . THR A 1 312 ? 43.934 4.727 41.807 1.00 22.14 312 THR A C 1
ATOM 2196 O O . THR A 1 312 ? 44.956 4.039 41.652 1.00 23.78 312 THR A O 1
ATOM 2200 N N A SER A 1 313 ? 42.939 4.737 40.919 0.58 21.58 313 SER A N 1
ATOM 2201 N N B SER A 1 313 ? 42.948 4.722 40.908 0.42 22.26 313 SER A N 1
ATOM 2202 C CA A SER A 1 313 ? 43.032 4.012 39.648 0.58 21.06 313 SER A CA 1
ATOM 2203 C CA B SER A 1 313 ? 43.074 3.911 39.696 0.42 22.24 313 SER A CA 1
ATOM 2204 C C A SER A 1 313 ? 44.284 4.357 38.855 0.58 20.21 313 SER A C 1
ATOM 2205 C C B SER A 1 313 ? 44.264 4.333 38.863 0.42 21.06 313 SER A C 1
ATOM 2206 O O A SER A 1 313 ? 44.780 5.508 38.879 0.58 21.05 313 SER A O 1
ATOM 2207 O O B SER A 1 313 ? 44.691 5.502 38.878 0.42 21.97 313 SER A O 1
ATOM 2212 N N . THR A 1 314 ? 44.775 3.377 38.103 1.00 20.38 314 THR A N 1
ATOM 2213 C CA . THR A 1 314 ? 45.846 3.632 37.147 1.00 21.16 314 THR A CA 1
ATOM 2214 C C . THR A 1 314 ? 45.396 3.514 35.690 1.00 18.98 314 THR A C 1
ATOM 2215 O O . THR A 1 314 ? 46.224 3.485 34.776 1.00 20.46 314 THR A O 1
ATOM 2219 N N . ASP A 1 315 ? 44.078 3.534 35.452 1.00 19.06 315 ASP A N 1
ATOM 2220 C CA . ASP A 1 315 ? 43.606 3.488 34.075 1.00 19.24 315 ASP A CA 1
ATOM 2221 C C . ASP A 1 315 ? 42.758 4.737 33.712 1.00 17.26 315 ASP A C 1
ATOM 2222 O O . ASP A 1 315 ? 42.524 5.601 34.566 1.00 18.43 315 ASP A O 1
ATOM 2227 N N . THR A 1 316 ? 42.393 4.847 32.434 1.00 17.55 316 THR A N 1
ATOM 2228 C CA . THR A 1 316 ? 41.581 5.972 31.955 1.00 16.84 316 THR A CA 1
ATOM 2229 C C . THR A 1 316 ? 40.120 5.600 31.775 1.00 16.43 316 THR A C 1
ATOM 2230 O O . THR A 1 316 ? 39.401 6.287 31.045 1.00 17.19 316 THR A O 1
ATOM 2234 N N . SER A 1 317 ? 39.672 4.553 32.461 1.00 16.10 317 SER A N 1
ATOM 2235 C CA . SER A 1 317 ? 38.228 4.282 32.477 1.00 16.65 317 SER A CA 1
ATOM 2236 C C . SER A 1 317 ? 37.468 5.480 33.033 1.00 16.19 317 SER A C 1
ATOM 2237 O O . SER A 1 317 ? 37.939 6.167 33.944 1.00 16.63 317 SER A O 1
ATOM 2240 N N . HIS A 1 318 ? 36.286 5.709 32.497 1.00 15.89 318 HIS A N 1
ATOM 2241 C CA . HIS A 1 318 ? 35.512 6.853 32.859 1.00 15.18 318 HIS A CA 1
ATOM 2242 C C . HIS A 1 318 ? 34.924 6.746 34.268 1.00 16.97 318 HIS A C 1
ATOM 2243 O O . HIS A 1 318 ? 34.602 5.639 34.767 1.00 18.33 318 HIS A O 1
ATOM 2250 N N . LEU A 1 319 ? 34.807 7.905 34.916 1.00 16.28 319 LEU A N 1
ATOM 2251 C CA . LEU A 1 319 ? 33.971 8.015 36.108 1.00 16.61 319 LEU A CA 1
ATOM 2252 C C . LEU A 1 319 ? 32.508 8.010 35.698 1.00 17.69 319 LEU A C 1
ATOM 2253 O O . LEU A 1 319 ? 32.141 8.698 34.731 1.00 18.34 319 LEU A O 1
ATOM 2258 N N . VAL A 1 320 ? 31.671 7.286 36.441 1.00 17.93 320 VAL A N 1
ATOM 2259 C CA . VAL A 1 320 ? 30.285 7.015 36.007 1.00 19.82 320 VAL A CA 1
ATOM 2260 C C . VAL A 1 320 ? 29.253 7.192 37.157 1.00 24.61 320 VAL A C 1
ATOM 2261 O O . VAL A 1 320 ? 28.241 6.493 37.175 1.00 25.77 320 VAL A O 1
ATOM 2265 N N . SER A 1 321 ? 29.503 8.091 38.089 1.00 26.98 321 SER A N 1
ATOM 2266 C CA . SER A 1 321 ? 28.473 8.384 39.125 1.00 30.11 321 SER A CA 1
ATOM 2267 C C . SER A 1 321 ? 27.178 8.884 38.496 1.00 33.74 321 SER A C 1
ATOM 2268 O O . SER A 1 321 ? 27.181 9.508 37.440 1.00 35.65 321 SER A O 1
ATOM 2271 N N . PRO A 1 322 ? 26.039 8.586 39.136 1.00 44.90 322 PRO A N 1
ATOM 2272 C CA . PRO A 1 322 ? 24.762 8.917 38.491 1.00 51.76 322 PRO A CA 1
ATOM 2273 C C . PRO A 1 322 ? 24.515 10.421 38.442 1.00 57.51 322 PRO A C 1
ATOM 2274 O O . PRO A 1 322 ? 24.372 11.038 37.365 1.00 54.78 322 PRO A O 1
#

InterPro domains:
  IPR011250 Outer membrane protein/outer membrane enzyme PagP, beta-barrel [SSF56925] (151-322)
  IPR031586 Haemoglobin-haptoglobin utilisation, porphyrin transporter [PF16960] (87-337)

B-factor: mean 26.04, std 12.08, range [13.22, 88.03]

Radius of gyration: 19.17 Å; Cα contacts (8 Å, |Δi|>4): 892; chains: 1; bounding box: 42×56×53 Å